Protein AF-0000000085145743 (afdb_homodimer)

InterPro domains:
  IPR005746 Thioredoxin [PIRSF000077] (5-101)
  IPR005746 Thioredoxin [TIGR01068] (7-101)
  IPR013766 Thioredoxin domain [PF00085] (6-100)
  IPR013766 Thioredoxin domain [PS51352] (1-103)
  IPR017937 Thioredoxin, conserved site [PS00194] (22-40)
  IPR036249 Thioredoxin-like superfamily [SSF52833] (2-101)

Structure (mmCIF, N/CA/C/O backbone):
data_AF-0000000085145743-model_v1
#
loop_
_entity.id
_entity.type
_entity.pdbx_description
1 polymer Thioredoxin
#
loop_
_atom_site.group_PDB
_atom_site.id
_atom_site.type_symbol
_atom_site.label_atom_id
_atom_site.label_alt_id
_atom_site.label_comp_id
_atom_site.label_asym_id
_atom_site.label_entity_id
_atom_site.label_seq_id
_atom_site.pdbx_PDB_ins_code
_atom_site.Cartn_x
_atom_site.Cartn_y
_atom_site.Cartn_z
_atom_site.occupancy
_atom_site.B_iso_or_equiv
_atom_site.auth_seq_id
_atom_site.auth_comp_id
_atom_site.auth_asym_id
_atom_site.auth_atom_id
_atom_site.pdbx_PDB_model_num
ATOM 1 N N . MET A 1 1 ? -2.809 -22.328 -4.191 1 89.06 1 MET A N 1
ATOM 2 C CA . MET A 1 1 ? -1.358 -22.5 -4.273 1 89.06 1 MET A CA 1
ATOM 3 C C . MET A 1 1 ? -0.697 -21.203 -4.762 1 89.06 1 MET A C 1
ATOM 5 O O . MET A 1 1 ? -1.263 -20.484 -5.582 1 89.06 1 MET A O 1
ATOM 9 N N . VAL A 1 2 ? 0.578 -20.938 -4.164 1 97.38 2 VAL A N 1
ATOM 10 C CA . VAL A 1 2 ? 1.324 -19.75 -4.559 1 97.38 2 VAL A CA 1
ATOM 11 C C . VAL A 1 2 ? 2.355 -20.109 -5.625 1 97.38 2 VAL A C 1
ATOM 13 O O . VAL A 1 2 ? 3.24 -20.938 -5.383 1 97.38 2 VAL A O 1
ATOM 16 N N . SER A 1 3 ? 2.266 -19.516 -6.785 1 97.56 3 SER A N 1
ATOM 17 C CA . SER A 1 3 ? 3.189 -19.844 -7.867 1 97.56 3 SER A CA 1
ATOM 18 C C . SER A 1 3 ? 4.312 -18.812 -7.965 1 97.56 3 SER A C 1
ATOM 20 O O . SER A 1 3 ? 4.109 -17.641 -7.672 1 97.56 3 SER A O 1
ATOM 22 N N . GLN A 1 4 ? 5.488 -19.297 -8.477 1 98 4 GLN A N 1
ATOM 23 C CA . GLN A 1 4 ? 6.641 -18.422 -8.594 1 98 4 GLN A CA 1
ATOM 24 C C . GLN A 1 4 ? 6.719 -17.797 -9.992 1 98 4 GLN A C 1
ATOM 26 O O . GLN A 1 4 ? 6.609 -18.516 -10.992 1 98 4 GLN A O 1
ATOM 31 N N . ILE A 1 5 ? 6.887 -16.5 -10.062 1 98.56 5 ILE A N 1
ATOM 32 C CA . ILE A 1 5 ? 7.105 -15.758 -11.297 1 98.56 5 ILE A CA 1
ATOM 33 C C . ILE A 1 5 ? 8.586 -15.805 -11.68 1 98.56 5 ILE A C 1
ATOM 35 O O . ILE A 1 5 ? 9.453 -15.57 -10.836 1 98.56 5 ILE A O 1
ATOM 39 N N . LYS A 1 6 ? 8.852 -16.062 -12.977 1 97.81 6 LYS A N 1
ATOM 40 C CA . LYS A 1 6 ? 10.242 -16.297 -13.359 1 97.81 6 LYS A CA 1
ATOM 41 C C . LYS A 1 6 ? 10.719 -15.266 -14.375 1 97.81 6 LYS A C 1
ATOM 43 O O . LYS A 1 6 ? 11.898 -15.242 -14.742 1 97.81 6 LYS A O 1
ATOM 48 N N . SER A 1 7 ? 9.797 -14.469 -14.852 1 98.31 7 SER A N 1
ATOM 49 C CA . SER A 1 7 ? 10.172 -13.453 -15.828 1 98.31 7 SER A CA 1
ATOM 50 C C . SER A 1 7 ? 9.242 -12.25 -15.758 1 98.31 7 SER A C 1
ATOM 52 O O . SER A 1 7 ? 8.148 -12.336 -15.195 1 98.31 7 SER A O 1
ATOM 54 N N . ALA A 1 8 ? 9.719 -11.188 -16.391 1 98.19 8 ALA A N 1
ATOM 55 C CA . ALA A 1 8 ? 8.898 -9.977 -16.484 1 98.19 8 ALA A CA 1
ATOM 56 C C . ALA A 1 8 ? 7.613 -10.234 -17.266 1 98.19 8 ALA A C 1
ATOM 58 O O . ALA A 1 8 ? 6.551 -9.719 -16.906 1 98.19 8 ALA A O 1
ATOM 59 N N . ASP A 1 9 ? 7.738 -11 -18.297 1 98.25 9 ASP A N 1
ATOM 60 C CA . ASP A 1 9 ? 6.566 -11.328 -19.109 1 98.25 9 ASP A CA 1
ATOM 61 C C . ASP A 1 9 ? 5.539 -12.117 -18.297 1 98.25 9 ASP A C 1
ATOM 63 O O . ASP A 1 9 ? 4.34 -11.859 -18.391 1 98.25 9 ASP A O 1
ATOM 67 N N . GLU A 1 10 ? 6.004 -13.055 -17.594 1 98.31 10 GLU A N 1
ATOM 68 C CA . GLU A 1 10 ? 5.121 -13.836 -16.734 1 98.31 10 GLU A CA 1
ATOM 69 C C . GLU A 1 10 ? 4.441 -12.953 -15.695 1 98.31 10 GLU A C 1
ATOM 71 O O . GLU A 1 10 ? 3.262 -13.141 -15.383 1 98.31 10 GLU A O 1
ATOM 76 N N . PHE A 1 11 ? 5.156 -12.023 -15.188 1 98.69 11 PHE A N 1
ATOM 77 C CA . PHE A 1 11 ? 4.617 -11.078 -14.219 1 98.69 11 PHE A CA 1
ATOM 78 C C . PHE A 1 11 ? 3.473 -10.273 -14.828 1 98.69 11 PHE A C 1
ATOM 80 O O . PHE A 1 11 ? 2.385 -10.203 -14.258 1 98.69 11 PHE A O 1
ATOM 87 N N . GLU A 1 12 ? 3.707 -9.648 -15.953 1 98.38 12 GLU A N 1
ATOM 88 C CA . GLU A 1 12 ? 2.707 -8.82 -16.625 1 98.38 12 GLU A CA 1
ATOM 89 C C . GLU A 1 12 ? 1.434 -9.617 -16.906 1 98.38 12 GLU A C 1
ATOM 91 O O . GLU A 1 12 ? 0.327 -9.117 -16.703 1 98.38 12 GLU A O 1
ATOM 96 N N . LYS A 1 13 ? 1.593 -10.828 -17.312 1 98.12 13 LYS A N 1
ATOM 97 C CA . LYS A 1 13 ? 0.441 -11.68 -17.578 1 98.12 13 LYS A CA 1
ATOM 98 C C . LYS A 1 13 ? -0.319 -12 -16.281 1 98.12 13 LYS A C 1
ATOM 100 O O . LYS A 1 13 ? -1.552 -12.008 -16.281 1 98.12 13 LYS A O 1
ATOM 105 N N . ALA A 1 14 ? 0.434 -12.195 -15.242 1 98.06 14 ALA A N 1
ATOM 106 C CA . ALA A 1 14 ? -0.161 -12.594 -13.977 1 98.06 14 ALA A CA 1
ATOM 107 C C . ALA A 1 14 ? -1.022 -11.477 -13.391 1 98.06 14 ALA A C 1
ATOM 109 O O . ALA A 1 14 ? -2.092 -11.734 -12.836 1 98.06 14 ALA A O 1
ATOM 110 N N . ILE A 1 15 ? -0.579 -10.25 -13.531 1 97.94 15 ILE A N 1
ATOM 111 C CA . ILE A 1 15 ? -1.271 -9.172 -12.828 1 97.94 15 ILE A CA 1
ATOM 112 C C . ILE A 1 15 ? -2.387 -8.617 -13.703 1 97.94 15 ILE A C 1
ATOM 114 O O . ILE A 1 15 ? -3.248 -7.867 -13.227 1 97.94 15 ILE A O 1
ATOM 118 N N . ASN A 1 16 ? -2.309 -8.922 -15.008 1 97.56 16 ASN A N 1
ATOM 119 C CA . ASN A 1 16 ? -3.299 -8.391 -15.938 1 97.56 16 ASN A CA 1
ATOM 120 C C . ASN A 1 16 ? -4.516 -9.297 -16.047 1 97.56 16 ASN A C 1
ATOM 122 O O . ASN A 1 16 ? -4.805 -9.844 -17.109 1 97.56 16 ASN A O 1
ATOM 126 N N . GLN A 1 17 ? -5.152 -9.469 -14.898 1 95.5 17 GLN A N 1
ATOM 127 C CA . GLN A 1 17 ? -6.375 -10.258 -14.789 1 95.5 17 GLN A CA 1
ATOM 128 C C . GLN A 1 17 ? -7.484 -9.461 -14.109 1 95.5 17 GLN A C 1
ATOM 130 O O . GLN A 1 17 ? -7.219 -8.445 -13.469 1 95.5 17 GLN A O 1
ATOM 135 N N . ASP A 1 18 ? -8.766 -10.023 -14.242 1 94.75 18 ASP A N 1
ATOM 136 C CA . ASP A 1 18 ? -9.922 -9.359 -13.656 1 94.75 18 ASP A CA 1
ATOM 137 C C . ASP A 1 18 ? -10.023 -9.648 -12.164 1 94.75 18 ASP A C 1
ATOM 139 O O . ASP A 1 18 ? -10.602 -8.859 -11.406 1 94.75 18 ASP A O 1
ATOM 143 N N . LYS A 1 19 ? -9.484 -10.742 -11.867 1 96 19 LYS A N 1
ATOM 144 C CA . LYS A 1 19 ? -9.539 -11.117 -10.461 1 96 19 LYS A CA 1
ATOM 145 C C . LYS A 1 19 ? -8.391 -10.492 -9.68 1 96 19 LYS A C 1
ATOM 147 O O . LYS A 1 19 ? -7.445 -9.969 -10.266 1 96 19 LYS A O 1
ATOM 152 N N . LEU A 1 20 ? -8.492 -10.531 -8.352 1 97.06 20 LEU A N 1
ATOM 153 C CA . LEU A 1 20 ? -7.43 -10.055 -7.473 1 97.06 20 LEU A CA 1
ATOM 154 C C . LEU A 1 20 ? -6.184 -10.922 -7.609 1 97.06 20 LEU A C 1
ATOM 156 O O . LEU A 1 20 ? -6.277 -12.156 -7.602 1 97.06 20 LEU A O 1
ATOM 160 N N . VAL A 1 21 ? -5.027 -10.273 -7.789 1 98.38 21 VAL A N 1
ATOM 161 C CA . VAL A 1 21 ? -3.744 -10.961 -7.785 1 98.38 21 VAL A CA 1
ATOM 162 C C . VAL A 1 21 ? -2.861 -10.406 -6.668 1 98.38 21 VAL A C 1
ATOM 164 O O . VAL A 1 21 ? -2.613 -9.203 -6.609 1 98.38 21 VAL A O 1
ATOM 167 N N . VAL A 1 22 ? -2.438 -11.281 -5.793 1 98.44 22 VAL A N 1
ATOM 168 C CA . VAL A 1 22 ? -1.542 -10.93 -4.699 1 98.44 22 VAL A CA 1
ATOM 169 C C . VAL A 1 22 ? -0.118 -11.367 -5.031 1 98.44 22 VAL A C 1
ATOM 171 O O . VAL A 1 22 ? 0.141 -12.555 -5.219 1 98.44 22 VAL A O 1
ATOM 174 N N . VAL A 1 23 ? 0.751 -10.359 -5.113 1 98.75 23 VAL A N 1
ATOM 175 C CA . VAL A 1 23 ? 2.141 -10.656 -5.445 1 98.75 23 VAL A CA 1
ATOM 176 C C . VAL A 1 23 ? 3.018 -10.477 -4.207 1 98.75 23 VAL A C 1
ATOM 178 O O . VAL A 1 23 ? 3.109 -9.375 -3.662 1 98.75 23 VAL A O 1
ATOM 181 N N . ASP A 1 24 ? 3.635 -11.562 -3.807 1 98.62 24 ASP A N 1
ATOM 182 C CA . ASP A 1 24 ? 4.574 -11.547 -2.691 1 98.62 24 ASP A CA 1
ATOM 183 C C . ASP A 1 24 ? 6 -11.289 -3.176 1 98.62 24 ASP A C 1
ATOM 185 O O . ASP A 1 24 ? 6.641 -12.172 -3.744 1 98.62 24 ASP A O 1
ATOM 189 N N . PHE A 1 25 ? 6.438 -10.07 -3.023 1 98.62 25 PHE A N 1
ATOM 190 C CA . PHE A 1 25 ? 7.84 -9.766 -3.285 1 98.62 25 PHE A CA 1
ATOM 191 C C . PHE A 1 25 ? 8.719 -10.211 -2.125 1 98.62 25 PHE A C 1
ATOM 193 O O . PHE A 1 25 ? 8.625 -9.664 -1.021 1 98.62 25 PHE A O 1
ATOM 200 N N . PHE A 1 26 ? 9.586 -11.156 -2.393 1 98 26 PHE A N 1
ATOM 201 C CA . PHE A 1 26 ? 10.398 -11.742 -1.33 1 98 26 PHE A CA 1
ATOM 202 C C . PHE A 1 26 ? 11.844 -11.906 -1.781 1 98 26 PHE A C 1
ATOM 204 O O . PHE A 1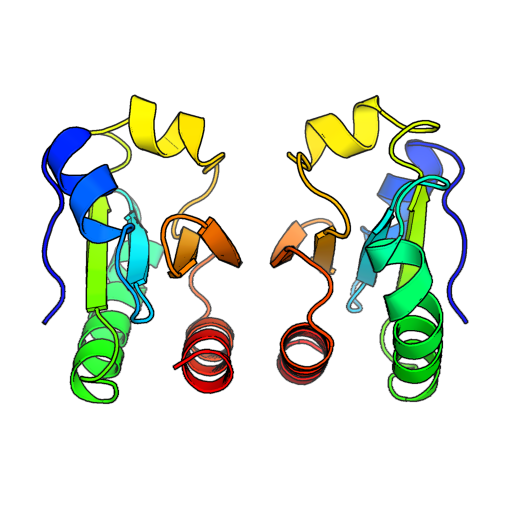 26 ? 12.18 -11.617 -2.932 1 98 26 PHE A O 1
ATOM 211 N N . ALA A 1 27 ? 12.641 -12.188 -0.806 1 97.62 27 ALA A N 1
ATOM 212 C CA . ALA A 1 27 ? 14.008 -12.656 -1.045 1 97.62 27 ALA A CA 1
ATOM 213 C C . ALA A 1 27 ? 14.273 -13.961 -0.296 1 97.62 27 ALA A C 1
ATOM 215 O O . ALA A 1 27 ? 13.711 -14.195 0.776 1 97.62 27 ALA A O 1
ATOM 216 N N . VAL A 1 28 ? 15.188 -14.766 -0.884 1 95.81 28 VAL A N 1
ATOM 217 C CA . VAL A 1 28 ? 15.508 -16.062 -0.276 1 95.81 28 VAL A CA 1
ATOM 218 C C . VAL A 1 28 ? 16.188 -15.836 1.076 1 95.81 28 VAL A C 1
ATOM 220 O O . VAL A 1 28 ? 15.992 -16.625 2.008 1 95.81 28 VAL A O 1
ATOM 223 N N . TRP A 1 29 ? 16.875 -14.773 1.255 1 96.19 29 TRP A N 1
ATOM 224 C CA . TRP A 1 29 ? 17.656 -14.469 2.449 1 96.19 29 TRP A CA 1
ATOM 225 C C . TRP A 1 29 ? 16.812 -13.688 3.461 1 96.19 29 TRP A C 1
ATOM 227 O O . TRP A 1 29 ? 17.328 -13.273 4.504 1 96.19 29 TRP A O 1
ATOM 237 N N . CYS A 1 30 ? 15.656 -13.547 3.152 1 97 30 CYS A N 1
ATOM 238 C CA . CYS A 1 30 ? 14.812 -12.719 4.008 1 97 30 CYS A CA 1
ATOM 239 C C . CYS A 1 30 ? 14.094 -13.562 5.051 1 97 30 CYS A C 1
ATOM 241 O O . CYS A 1 30 ? 13.18 -14.32 4.719 1 97 30 CYS A O 1
ATOM 243 N N . GLY A 1 31 ? 14.352 -13.398 6.355 1 96.19 31 GLY A N 1
ATOM 244 C CA . GLY A 1 31 ? 13.773 -14.156 7.449 1 96.19 31 GLY A CA 1
ATOM 245 C C . GLY A 1 31 ? 12.273 -13.961 7.582 1 96.19 31 GLY A C 1
ATOM 246 O O . GLY A 1 31 ? 11.508 -14.93 7.527 1 96.19 31 GLY A O 1
ATOM 247 N N . PRO A 1 32 ? 11.914 -12.727 7.785 1 96.56 32 PRO A N 1
ATOM 248 C CA . PRO A 1 32 ? 10.477 -12.453 7.863 1 96.56 32 PRO A CA 1
ATOM 249 C C . PRO A 1 32 ? 9.703 -13.023 6.676 1 96.56 32 PRO A C 1
ATOM 251 O O . PRO A 1 32 ? 8.57 -13.469 6.828 1 96.56 32 PRO A O 1
ATOM 254 N N . CYS A 1 33 ? 10.219 -12.945 5.453 1 97.81 33 CYS A N 1
ATOM 255 C CA . CYS A 1 33 ? 9.594 -13.539 4.277 1 97.81 33 CYS A CA 1
ATOM 256 C C . CYS A 1 33 ? 9.312 -15.016 4.5 1 97.81 33 CYS A C 1
ATOM 258 O O . CYS A 1 33 ? 8.219 -15.5 4.191 1 97.81 33 CYS A O 1
ATOM 260 N N . LYS A 1 34 ? 10.297 -15.656 4.953 1 96.56 34 LYS A N 1
ATOM 261 C CA . LYS A 1 34 ? 10.141 -17.094 5.207 1 96.56 34 LYS A CA 1
ATOM 262 C C . LYS A 1 34 ? 9.07 -17.344 6.262 1 96.56 34 LYS A C 1
ATOM 264 O O . LYS A 1 34 ? 8.328 -18.328 6.168 1 96.56 34 LYS A O 1
ATOM 269 N N . MET A 1 35 ? 9.023 -16.469 7.18 1 95.94 35 MET A N 1
ATOM 270 C CA . MET A 1 35 ? 8.094 -16.609 8.297 1 95.94 35 MET A CA 1
ATOM 271 C C . MET A 1 35 ? 6.648 -16.484 7.816 1 95.94 35 MET A C 1
ATOM 273 O O . MET A 1 35 ? 5.766 -17.188 8.312 1 95.94 35 MET A O 1
ATOM 277 N N . ILE A 1 36 ? 6.371 -15.641 6.902 1 96.5 36 ILE A N 1
ATOM 278 C CA . ILE A 1 36 ? 4.984 -15.359 6.547 1 96.5 36 ILE A CA 1
ATOM 279 C C . ILE A 1 36 ? 4.57 -16.234 5.363 1 96.5 36 ILE A C 1
ATOM 281 O O . ILE A 1 36 ? 3.385 -16.328 5.047 1 96.5 36 ILE A O 1
ATOM 285 N N . ALA A 1 37 ? 5.465 -16.891 4.727 1 97.19 37 ALA A N 1
ATOM 286 C CA . ALA A 1 37 ? 5.211 -17.672 3.516 1 97.19 37 ALA A CA 1
ATOM 287 C C . ALA A 1 37 ? 4.109 -18.703 3.75 1 97.19 37 ALA A C 1
ATOM 289 O O . ALA A 1 37 ? 3.17 -18.812 2.957 1 97.19 37 ALA A O 1
ATOM 290 N N . PRO A 1 38 ? 4.207 -19.453 4.871 1 97.31 38 PRO A N 1
ATOM 291 C CA . PRO A 1 38 ? 3.154 -20.438 5.094 1 97.31 38 PRO A CA 1
ATOM 292 C C . PRO A 1 38 ? 1.774 -19.812 5.262 1 97.31 38 PRO A C 1
ATOM 294 O O . PRO A 1 38 ? 0.769 -20.406 4.863 1 97.31 38 PRO A O 1
ATOM 297 N N . MET A 1 39 ? 1.738 -18.734 5.82 1 96.88 39 MET A N 1
ATOM 298 C CA . MET A 1 39 ? 0.467 -18.031 6.004 1 96.88 39 MET A CA 1
ATOM 299 C C . MET A 1 39 ? -0.113 -17.594 4.664 1 96.88 39 MET A C 1
ATOM 301 O O . MET A 1 39 ? -1.324 -17.672 4.453 1 96.88 39 MET A O 1
ATOM 305 N N . ILE A 1 40 ? 0.78 -17.156 3.801 1 97.75 40 ILE A N 1
ATOM 306 C CA . ILE A 1 40 ? 0.333 -16.75 2.473 1 97.75 40 ILE A CA 1
ATOM 307 C C . ILE A 1 40 ? -0.248 -17.953 1.732 1 97.75 40 ILE A C 1
ATOM 309 O O . ILE A 1 40 ? -1.261 -17.828 1.04 1 97.75 40 ILE A O 1
ATOM 313 N N . GLU A 1 41 ? 0.306 -19.078 1.953 1 98.06 41 GLU A N 1
ATOM 314 C CA . GLU A 1 41 ? -0.226 -20.312 1.377 1 98.06 41 GLU A CA 1
ATOM 315 C C . GLU A 1 41 ? -1.625 -20.609 1.907 1 98.06 41 GLU A C 1
ATOM 317 O O . GLU A 1 41 ? -2.512 -21.016 1.147 1 98.06 41 GLU A O 1
ATOM 322 N N . LYS A 1 42 ? -1.754 -20.406 3.135 1 97.69 42 LYS A N 1
ATOM 323 C CA . LYS A 1 42 ? -3.062 -20.625 3.742 1 97.69 42 LYS A CA 1
ATOM 324 C C . LYS A 1 42 ? -4.102 -19.672 3.178 1 97.69 42 LYS A C 1
ATOM 326 O O . LYS A 1 42 ? -5.242 -20.047 2.924 1 97.69 42 LYS A O 1
ATOM 331 N N . PHE A 1 43 ? -3.691 -18.422 3.02 1 97.44 43 PHE A N 1
ATOM 332 C CA . PHE A 1 43 ? -4.598 -17.438 2.438 1 97.44 43 PHE A CA 1
ATOM 333 C C . PHE A 1 43 ? -4.992 -17.844 1.022 1 97.44 43 PHE A C 1
ATOM 335 O O . PHE A 1 43 ? -6.152 -17.688 0.628 1 97.44 43 PHE A O 1
ATOM 342 N N . ALA A 1 44 ? -4.047 -18.359 0.276 1 97.44 44 ALA A N 1
ATOM 343 C CA . ALA A 1 44 ? -4.324 -18.797 -1.091 1 97.44 44 ALA A CA 1
ATOM 344 C C . ALA A 1 44 ? -5.387 -19.891 -1.112 1 97.44 44 ALA A C 1
ATOM 346 O O . ALA A 1 44 ? -6.223 -19.922 -2.018 1 97.44 44 ALA A O 1
ATOM 347 N N . GLU A 1 45 ? -5.344 -20.688 -0.146 1 97.38 45 GLU A N 1
ATOM 348 C CA . GLU A 1 45 ? -6.328 -21.75 -0.033 1 97.38 45 GLU A CA 1
ATOM 349 C C . GLU A 1 45 ? -7.691 -21.203 0.381 1 97.38 45 GLU A C 1
ATOM 351 O O . GLU A 1 45 ? -8.727 -21.672 -0.095 1 97.38 45 GLU A O 1
ATOM 356 N N . GLN A 1 46 ? -7.699 -20.281 1.157 1 96.56 46 GLN A N 1
ATOM 357 C CA . GLN A 1 46 ? -8.922 -19.719 1.729 1 96.56 46 GLN A CA 1
ATOM 358 C C . GLN A 1 46 ? -9.633 -18.812 0.727 1 96.56 46 GLN A C 1
ATOM 360 O O . GLN A 1 46 ? -10.852 -18.641 0.786 1 96.56 46 GLN A O 1
ATOM 365 N N . TYR A 1 47 ? -8.859 -18.234 -0.136 1 96.81 47 TYR A N 1
ATOM 366 C CA . TYR A 1 47 ? -9.422 -17.297 -1.103 1 96.81 47 TYR A CA 1
ATOM 367 C C . TYR A 1 47 ? -9.117 -17.734 -2.529 1 96.81 47 TYR A C 1
ATOM 369 O O . TYR A 1 47 ? -8.406 -17.047 -3.262 1 96.81 47 TYR A O 1
ATOM 377 N N . PRO A 1 48 ? -9.805 -18.766 -2.975 1 95.88 48 PRO A N 1
ATOM 378 C CA . PRO A 1 48 ? -9.516 -19.328 -4.293 1 95.88 48 PRO A CA 1
ATOM 379 C C . PRO A 1 48 ? -9.898 -18.391 -5.434 1 95.88 48 PRO A C 1
ATOM 381 O O . PRO A 1 48 ? -9.5 -18.609 -6.582 1 95.88 48 PRO A O 1
ATOM 384 N N . GLN A 1 49 ? -10.648 -17.391 -5.145 1 96.12 49 GLN A N 1
ATOM 385 C CA . GLN A 1 49 ? -11.062 -16.438 -6.176 1 96.12 49 GLN A CA 1
ATOM 386 C C . GLN A 1 49 ? -9.961 -15.438 -6.477 1 96.12 49 GLN A C 1
ATOM 388 O O . GLN A 1 49 ? -10.047 -14.68 -7.445 1 96.12 49 GLN A O 1
ATOM 393 N N . ALA A 1 50 ? -8.938 -15.438 -5.676 1 97.31 50 ALA A N 1
ATOM 394 C CA . ALA A 1 50 ? -7.754 -14.609 -5.891 1 97.31 50 ALA A CA 1
ATOM 395 C C . ALA A 1 50 ? -6.559 -15.469 -6.309 1 97.31 50 ALA A C 1
ATOM 397 O O . ALA A 1 50 ? -6.484 -16.656 -5.965 1 97.31 50 ALA A O 1
ATOM 398 N N . ASP A 1 51 ? -5.699 -14.844 -7.02 1 98 51 ASP A N 1
ATOM 399 C CA . ASP A 1 51 ? -4.457 -15.531 -7.363 1 98 51 ASP A CA 1
ATOM 400 C C . ASP A 1 51 ? -3.297 -15.023 -6.504 1 98 51 ASP A C 1
ATOM 402 O O . ASP A 1 51 ? -3.201 -13.828 -6.223 1 98 51 ASP A O 1
ATOM 406 N N . PHE A 1 52 ? -2.496 -15.984 -6.145 1 98.56 52 PHE A N 1
ATOM 407 C CA . PHE A 1 52 ? -1.319 -15.68 -5.34 1 98.56 52 PHE A CA 1
ATOM 408 C C . PHE A 1 52 ? -0.046 -16.094 -6.062 1 98.56 52 PHE A C 1
ATOM 410 O O . PHE A 1 52 ? 0.082 -17.25 -6.492 1 98.56 52 PHE A O 1
ATOM 417 N N . VAL A 1 53 ? 0.843 -15.109 -6.23 1 98.75 53 VAL A N 1
ATOM 418 C CA . VAL A 1 53 ? 2.131 -15.414 -6.844 1 98.75 53 VAL A CA 1
ATOM 419 C C . VAL A 1 53 ? 3.258 -14.805 -6.012 1 98.75 53 VAL A C 1
ATOM 421 O O . VAL A 1 53 ? 3.01 -13.992 -5.117 1 98.75 53 VAL A O 1
ATOM 424 N N . LYS A 1 54 ? 4.445 -15.258 -6.219 1 98.56 54 LYS A N 1
ATOM 425 C CA . LYS A 1 54 ? 5.605 -14.711 -5.527 1 98.56 54 LYS A CA 1
ATOM 426 C C . LYS A 1 54 ? 6.754 -14.445 -6.5 1 98.56 54 LYS A C 1
ATOM 428 O O . LYS A 1 54 ? 6.875 -15.125 -7.523 1 98.56 54 LYS A O 1
ATOM 433 N N . LEU A 1 55 ? 7.441 -13.445 -6.172 1 98.25 55 LEU A N 1
ATOM 434 C CA . LEU A 1 55 ? 8.539 -12.969 -7.012 1 98.25 55 LEU A CA 1
ATOM 435 C C . LEU A 1 55 ? 9.781 -12.688 -6.176 1 98.25 55 LEU A C 1
ATOM 437 O O . LEU A 1 55 ? 9.719 -11.938 -5.195 1 98.25 55 LEU A O 1
ATOM 441 N N . ASP A 1 56 ? 10.938 -13.406 -6.57 1 98.44 56 ASP A N 1
ATOM 442 C CA . ASP A 1 56 ? 12.219 -13.148 -5.918 1 98.44 56 ASP A CA 1
ATOM 443 C C . ASP A 1 56 ? 12.852 -11.859 -6.449 1 98.44 56 ASP A C 1
ATOM 445 O O . ASP A 1 56 ? 13.227 -11.789 -7.621 1 98.44 56 ASP A O 1
ATOM 449 N N . VAL A 1 57 ? 13.055 -10.898 -5.543 1 98 57 VAL A N 1
ATOM 450 C CA . VAL A 1 57 ? 13.469 -9.562 -5.977 1 98 57 VAL A CA 1
ATOM 451 C C . VAL A 1 57 ? 14.906 -9.609 -6.488 1 98 57 VAL A C 1
ATOM 453 O O . VAL A 1 57 ? 15.312 -8.758 -7.289 1 98 57 VAL A O 1
ATOM 456 N N . ASP A 1 58 ? 15.688 -10.602 -6.059 1 97.75 58 ASP A N 1
ATOM 457 C CA . ASP A 1 58 ? 17.062 -10.742 -6.535 1 97.75 58 ASP A CA 1
ATOM 458 C C . ASP A 1 58 ? 17.094 -11.312 -7.949 1 97.75 58 ASP A C 1
ATOM 460 O O . ASP A 1 58 ? 17.969 -10.969 -8.742 1 97.75 58 ASP A O 1
ATOM 464 N N . GLU A 1 59 ? 16.156 -12.133 -8.289 1 97.81 59 GLU A N 1
ATOM 465 C CA . GLU A 1 59 ? 16.078 -12.766 -9.602 1 97.81 59 GLU A CA 1
ATOM 466 C C . GLU A 1 59 ? 15.43 -11.844 -10.633 1 97.81 59 GLU A C 1
ATOM 468 O O . GLU A 1 59 ? 15.766 -11.883 -11.812 1 97.81 59 GLU A O 1
ATOM 473 N N . LEU A 1 60 ? 14.453 -11.062 -10.195 1 98.19 60 LEU A N 1
ATOM 474 C CA . LEU A 1 60 ? 13.719 -10.156 -11.07 1 98.19 60 LEU A CA 1
ATOM 475 C C . LEU A 1 60 ? 13.781 -8.719 -10.547 1 98.19 60 LEU A C 1
ATOM 477 O O . LEU A 1 60 ? 12.75 -8.086 -10.328 1 98.19 60 LEU A O 1
ATOM 481 N N . SER A 1 61 ? 14.977 -8.188 -10.461 1 97.56 61 SER A N 1
ATOM 482 C CA . SER A 1 61 ? 15.242 -6.887 -9.852 1 97.56 61 SER A CA 1
ATOM 483 C C . SER A 1 61 ? 14.555 -5.762 -10.617 1 97.56 61 SER A C 1
ATOM 485 O O . SER A 1 61 ? 14.094 -4.789 -10.016 1 97.56 61 SER A O 1
ATOM 487 N N . GLU A 1 62 ? 14.43 -5.887 -11.883 1 97.62 62 GLU A N 1
ATOM 488 C CA . GLU A 1 62 ? 13.797 -4.848 -12.688 1 97.62 62 GLU A CA 1
ATOM 489 C C . GLU A 1 62 ? 12.305 -4.738 -12.367 1 97.62 62 GLU A C 1
ATOM 491 O O . GLU A 1 62 ? 11.758 -3.637 -12.32 1 97.62 62 GLU A O 1
ATOM 496 N N . VAL A 1 63 ? 11.648 -5.859 -12.195 1 97.94 63 VAL A N 1
ATOM 497 C CA . VAL A 1 63 ? 10.227 -5.875 -11.867 1 97.94 63 VAL A CA 1
ATOM 498 C C . VAL A 1 63 ? 10.016 -5.258 -10.484 1 97.94 63 VAL A C 1
ATOM 500 O O . VAL A 1 63 ? 9.094 -4.461 -10.289 1 97.94 63 VAL A O 1
ATOM 503 N N . ALA A 1 64 ? 10.914 -5.578 -9.539 1 97.38 64 ALA A N 1
ATOM 504 C CA . ALA A 1 64 ? 10.836 -5.023 -8.195 1 97.38 64 ALA A CA 1
ATOM 505 C C . ALA A 1 64 ? 10.992 -3.506 -8.211 1 97.38 64 ALA A C 1
ATOM 507 O O . ALA A 1 64 ? 10.234 -2.789 -7.555 1 97.38 64 ALA A O 1
ATOM 508 N N . GLN A 1 65 ? 11.938 -3.064 -8.992 1 95.06 65 GLN A N 1
ATOM 509 C CA . GLN A 1 65 ? 12.203 -1.634 -9.102 1 95.06 65 GLN A CA 1
ATOM 510 C C . GLN A 1 65 ? 11.023 -0.901 -9.734 1 95.06 65 GLN A C 1
ATOM 512 O O . GLN A 1 65 ? 10.609 0.155 -9.258 1 95.06 65 GLN A O 1
ATOM 517 N N . LYS A 1 66 ? 10.484 -1.505 -10.75 1 95 66 LYS A N 1
ATOM 518 C CA . LYS A 1 66 ? 9.359 -0.897 -11.453 1 95 66 LYS A CA 1
ATOM 519 C C . LYS A 1 66 ? 8.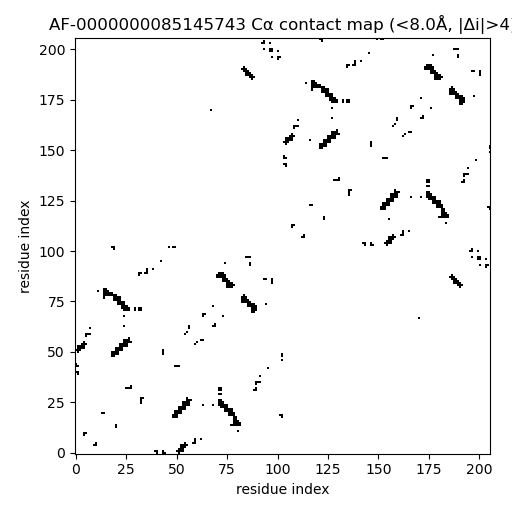141 -0.777 -10.531 1 95 66 LYS A C 1
ATOM 521 O O . LYS A 1 66 ? 7.34 0.147 -10.68 1 95 66 LYS A O 1
ATOM 526 N N . ASN A 1 67 ? 8.062 -1.688 -9.633 1 95.69 67 ASN A N 1
ATOM 527 C CA . ASN A 1 67 ? 6.938 -1.685 -8.703 1 95.69 67 ASN A CA 1
ATOM 528 C C . ASN A 1 67 ? 7.289 -0.983 -7.398 1 95.69 67 ASN A C 1
ATOM 530 O O . ASN A 1 67 ? 6.543 -1.073 -6.422 1 95.69 67 ASN A O 1
ATOM 534 N N . GLU A 1 68 ? 8.406 -0.399 -7.387 1 92.12 68 GLU A N 1
ATOM 535 C CA . GLU A 1 68 ? 8.844 0.445 -6.277 1 92.12 68 GLU A CA 1
ATOM 536 C C . GLU A 1 68 ? 8.859 -0.335 -4.965 1 92.12 68 GLU A C 1
ATOM 538 O O . GLU A 1 68 ? 8.359 0.141 -3.945 1 92.12 68 GLU A O 1
ATOM 543 N N . VAL A 1 69 ? 9.438 -1.532 -5.051 1 94.44 69 VAL A N 1
ATOM 544 C CA . VAL A 1 69 ? 9.602 -2.375 -3.871 1 94.44 69 VAL A CA 1
ATOM 545 C C . VAL A 1 69 ? 11.016 -2.201 -3.311 1 94.44 69 VAL A C 1
ATOM 547 O O . VAL A 1 69 ? 12 -2.479 -3.996 1 94.44 69 VAL A O 1
ATOM 550 N N . SER A 1 70 ? 11.031 -1.719 -2.074 1 89.81 70 SER A N 1
ATOM 551 C CA . SER A 1 70 ? 12.336 -1.443 -1.487 1 89.81 70 SER A CA 1
ATOM 552 C C . SER A 1 70 ? 12.508 -2.168 -0.157 1 89.81 70 SER A C 1
ATOM 554 O O . SER A 1 70 ? 13.586 -2.117 0.448 1 89.81 70 SER A O 1
ATOM 556 N N . SER A 1 71 ? 11.477 -2.789 0.339 1 91.75 71 SER A N 1
ATOM 557 C CA . SER A 1 71 ? 11.5 -3.557 1.578 1 91.75 71 SER A CA 1
ATOM 558 C C . SER A 1 71 ? 10.844 -4.922 1.397 1 91.75 71 SER A C 1
ATOM 560 O O . SER A 1 71 ? 9.984 -5.094 0.53 1 91.75 71 SER A O 1
ATOM 562 N N . MET A 1 72 ? 11.297 -5.871 2.223 1 93.81 72 MET A N 1
ATOM 563 C CA . MET A 1 72 ? 10.742 -7.219 2.145 1 93.81 72 MET A CA 1
ATOM 564 C C . MET A 1 72 ? 10.305 -7.707 3.521 1 93.81 72 MET A C 1
ATOM 566 O O . MET A 1 72 ? 10.93 -7.383 4.527 1 93.81 72 MET A O 1
ATOM 570 N N . PRO A 1 73 ? 9.266 -8.5 3.518 1 97.06 73 PRO A N 1
ATOM 571 C CA . PRO A 1 73 ? 8.367 -8.758 2.387 1 97.06 73 PRO A CA 1
ATOM 572 C C . PRO A 1 73 ? 7.488 -7.559 2.041 1 97.06 73 PRO A C 1
ATOM 574 O O . PRO A 1 73 ? 7.25 -6.699 2.893 1 97.06 73 PRO A O 1
ATOM 577 N N . THR A 1 74 ? 7.129 -7.316 0.811 1 97.56 74 THR A N 1
ATOM 578 C CA . THR A 1 74 ? 6.07 -6.43 0.337 1 97.56 74 THR A CA 1
ATOM 579 C C . THR A 1 74 ? 5.047 -7.207 -0.486 1 97.56 74 THR A C 1
ATOM 581 O O . THR A 1 74 ? 5.41 -7.938 -1.409 1 97.56 74 THR A O 1
ATOM 584 N N . LEU A 1 75 ? 3.83 -7.121 -0.053 1 98.38 75 LEU A N 1
ATOM 585 C CA . LEU A 1 75 ? 2.74 -7.703 -0.829 1 98.38 75 LEU A CA 1
ATOM 586 C C . LEU A 1 75 ? 1.981 -6.621 -1.593 1 98.38 75 LEU A C 1
ATOM 588 O O . LEU A 1 75 ? 1.431 -5.699 -0.988 1 98.38 75 LEU A O 1
ATOM 592 N N . VAL A 1 76 ? 2 -6.75 -2.867 1 98 76 VAL A N 1
ATOM 593 C CA . VAL A 1 76 ? 1.285 -5.797 -3.713 1 98 76 VAL A CA 1
ATOM 594 C C . VAL A 1 76 ? 0.037 -6.461 -4.293 1 98 76 VAL A C 1
ATOM 596 O O . VAL A 1 76 ? 0.088 -7.605 -4.746 1 98 76 VAL A O 1
ATOM 599 N N . PHE A 1 77 ? -1.042 -5.762 -4.23 1 97.69 77 PHE A N 1
ATOM 600 C CA . PHE A 1 77 ? -2.338 -6.246 -4.695 1 97.69 77 PHE A CA 1
ATOM 601 C C . PHE A 1 77 ? -2.738 -5.559 -5.996 1 97.69 77 PHE A C 1
ATOM 603 O O . PHE A 1 77 ? -2.791 -4.328 -6.066 1 97.69 77 PHE A O 1
ATOM 610 N N . PHE A 1 78 ? -2.98 -6.418 -6.98 1 97.62 78 PHE A N 1
ATOM 611 C CA . PHE A 1 78 ? -3.297 -5.902 -8.305 1 97.62 78 PHE A CA 1
ATOM 612 C C . PHE A 1 78 ? -4.695 -6.332 -8.734 1 97.62 78 PHE A C 1
ATOM 614 O O . PHE A 1 78 ? -5.164 -7.41 -8.359 1 97.62 78 PHE A O 1
ATOM 621 N N . LYS A 1 79 ? -5.305 -5.508 -9.531 1 95.44 79 LYS A N 1
ATOM 622 C CA . LYS A 1 79 ? -6.504 -5.809 -10.312 1 95.44 79 LYS A CA 1
ATOM 623 C C . LYS A 1 79 ? -6.453 -5.133 -11.68 1 95.44 79 LYS A C 1
ATOM 625 O O . LYS A 1 79 ? -6.172 -3.938 -11.781 1 95.44 79 LYS A O 1
ATOM 630 N N . ASN A 1 80 ? -6.594 -5.996 -12.727 1 95.88 80 ASN A N 1
ATOM 631 C CA . ASN A 1 80 ? -6.578 -5.473 -14.094 1 95.88 80 ASN A CA 1
ATOM 632 C C . ASN A 1 80 ? -5.285 -4.723 -14.391 1 95.88 80 ASN A C 1
ATOM 634 O O . ASN A 1 80 ? -5.312 -3.631 -14.961 1 95.88 80 ASN A O 1
ATOM 638 N N . GLY A 1 81 ? -4.223 -5.211 -13.836 1 95.94 81 GLY A N 1
ATOM 639 C CA . GLY A 1 81 ? -2.902 -4.68 -14.133 1 95.94 81 GLY A CA 1
ATOM 640 C C . GLY A 1 81 ? -2.547 -3.461 -13.305 1 95.94 81 GLY A C 1
ATOM 641 O O . GLY A 1 81 ? -1.447 -2.918 -13.422 1 95.94 81 GLY A O 1
ATOM 642 N N . LYS A 1 82 ? -3.443 -3.1 -12.359 1 93.88 82 LYS A N 1
ATOM 643 C CA . LYS A 1 82 ? -3.223 -1.891 -11.57 1 93.88 82 LYS A CA 1
ATOM 644 C C . LYS A 1 82 ? -3.1 -2.219 -10.086 1 93.88 82 LYS A C 1
ATOM 646 O O . LYS A 1 82 ? -3.832 -3.064 -9.57 1 93.88 82 LYS A O 1
ATOM 651 N N . GLU A 1 83 ? -2.092 -1.588 -9.477 1 95.44 83 GLU A N 1
ATOM 652 C CA . GLU A 1 83 ? -1.991 -1.721 -8.023 1 95.44 83 GLU A CA 1
ATOM 653 C C . GLU A 1 83 ? -3.164 -1.041 -7.324 1 95.44 83 GLU A C 1
ATOM 655 O O . GLU A 1 83 ? -3.51 0.099 -7.645 1 95.44 83 GLU A O 1
ATOM 660 N N . ILE A 1 84 ? -3.764 -1.76 -6.371 1 93.06 84 ILE A N 1
ATOM 661 C CA . ILE A 1 84 ? -4.863 -1.166 -5.621 1 93.06 84 ILE A CA 1
ATOM 662 C C . ILE A 1 84 ? -4.418 -0.874 -4.191 1 93.06 84 ILE A C 1
ATOM 664 O O . ILE A 1 84 ? -4.906 0.067 -3.561 1 93.06 84 ILE A O 1
ATOM 668 N N . THR A 1 85 ? -3.574 -1.733 -3.654 1 94.69 85 THR A N 1
ATOM 669 C CA . THR A 1 85 ? -3.025 -1.558 -2.314 1 94.69 85 THR A CA 1
ATOM 670 C C . THR A 1 85 ? -1.751 -2.377 -2.139 1 94.69 85 THR A C 1
ATOM 672 O O . THR A 1 85 ? -1.377 -3.15 -3.025 1 94.69 85 THR A O 1
ATOM 675 N N . ARG A 1 86 ? -1.031 -2.084 -1.098 1 95.75 86 ARG A N 1
ATOM 676 C CA . ARG A 1 86 ? 0.112 -2.92 -0.747 1 95.75 86 ARG A CA 1
ATOM 677 C C . ARG A 1 86 ? 0.316 -2.963 0.763 1 95.75 86 ARG A C 1
ATOM 679 O O . ARG A 1 86 ? -0.159 -2.082 1.484 1 95.75 86 ARG A O 1
ATOM 686 N N . VAL A 1 87 ? 0.898 -4.016 1.196 1 95.44 87 VAL A N 1
ATOM 687 C CA . VAL A 1 87 ? 1.281 -4.219 2.59 1 95.44 87 VAL A CA 1
ATOM 688 C C . VAL A 1 87 ? 2.789 -4.43 2.686 1 95.44 87 VAL A C 1
ATOM 690 O O . VAL A 1 87 ? 3.348 -5.281 1.985 1 95.44 87 VAL A O 1
ATOM 693 N N . ILE A 1 88 ? 3.379 -3.598 3.518 1 94.06 88 ILE A N 1
ATOM 694 C CA . ILE A 1 88 ? 4.824 -3.693 3.688 1 94.06 88 ILE A CA 1
ATOM 695 C C . ILE A 1 88 ? 5.145 -4.422 4.992 1 94.06 88 ILE A C 1
ATOM 697 O O . ILE A 1 88 ? 4.598 -4.09 6.047 1 94.06 88 ILE A O 1
ATOM 701 N N . GLY A 1 89 ? 5.98 -5.422 4.895 1 92.88 89 GLY A N 1
ATOM 702 C CA . GLY A 1 89 ? 6.41 -6.16 6.07 1 92.88 89 GLY A CA 1
ATOM 703 C C . GLY A 1 89 ? 5.609 -7.426 6.309 1 92.88 89 GLY A C 1
ATOM 704 O O . GLY A 1 89 ? 4.629 -7.688 5.605 1 92.88 89 GLY A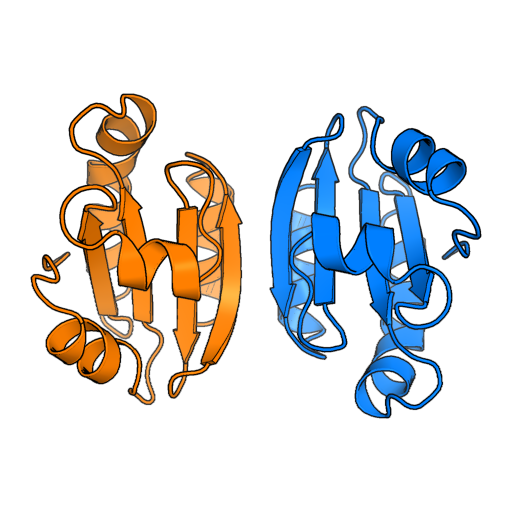 O 1
ATOM 705 N N . ALA A 1 90 ? 6.074 -8.211 7.199 1 93.44 90 ALA A N 1
ATOM 706 C CA . ALA A 1 90 ? 5.434 -9.469 7.582 1 93.44 90 ALA A CA 1
ATOM 707 C C . ALA A 1 90 ? 4.293 -9.227 8.562 1 93.44 90 ALA A C 1
ATOM 709 O O . ALA A 1 90 ? 4.449 -9.438 9.773 1 93.44 90 ALA A O 1
ATOM 710 N N . ASN A 1 91 ? 3.15 -8.789 8.016 1 91.5 91 ASN A N 1
ATOM 711 C CA . ASN A 1 91 ? 1.962 -8.469 8.797 1 91.5 91 ASN A CA 1
ATOM 712 C C . ASN A 1 91 ? 0.75 -9.266 8.328 1 91.5 91 ASN A C 1
ATOM 714 O O . ASN A 1 91 ? -0.064 -8.766 7.547 1 91.5 91 ASN A O 1
ATOM 718 N N . PRO A 1 92 ? 0.604 -10.43 8.922 1 92.75 92 PRO A N 1
ATOM 719 C CA . PRO A 1 92 ? -0.454 -11.328 8.438 1 92.75 92 PRO A CA 1
ATOM 720 C C . PRO A 1 92 ? -1.847 -10.711 8.562 1 92.75 92 PRO A C 1
ATOM 722 O O . PRO A 1 92 ? -2.693 -10.906 7.688 1 92.75 92 PRO A O 1
ATOM 725 N N . ALA A 1 93 ? -2.059 -10.008 9.602 1 89.38 93 ALA A N 1
ATOM 726 C CA . ALA A 1 93 ? -3.371 -9.406 9.82 1 89.38 93 ALA A CA 1
ATOM 727 C C . ALA A 1 93 ? -3.695 -8.391 8.727 1 89.38 93 ALA A C 1
ATOM 729 O O . ALA A 1 93 ? -4.801 -8.383 8.18 1 89.38 93 ALA A O 1
ATOM 730 N N . ALA A 1 94 ? -2.738 -7.543 8.453 1 90.62 94 ALA A N 1
ATOM 731 C CA . ALA A 1 94 ? -2.926 -6.535 7.414 1 90.62 94 ALA A CA 1
ATOM 732 C C . ALA A 1 94 ? -3.104 -7.184 6.043 1 90.62 94 ALA A C 1
ATOM 734 O O . ALA A 1 94 ? -3.924 -6.734 5.238 1 90.62 94 ALA A O 1
ATOM 735 N N . ILE A 1 95 ? -2.402 -8.234 5.812 1 94.62 95 ILE A N 1
ATOM 736 C CA . ILE A 1 95 ? -2.486 -8.953 4.547 1 94.62 95 ILE A CA 1
ATOM 737 C C . ILE A 1 95 ? -3.875 -9.57 4.398 1 94.62 95 ILE A C 1
ATOM 739 O O . ILE A 1 95 ? -4.527 -9.406 3.365 1 94.62 95 ILE A O 1
ATOM 743 N N . LYS A 1 96 ? -4.258 -10.18 5.414 1 92.44 96 LYS A N 1
ATOM 744 C CA . LYS A 1 96 ? -5.57 -10.812 5.383 1 92.44 96 LYS A CA 1
ATOM 745 C C . LYS A 1 96 ? -6.672 -9.789 5.148 1 92.44 96 LYS A C 1
ATOM 747 O O . LYS A 1 96 ? -7.602 -10.031 4.371 1 92.44 96 LYS A O 1
ATOM 752 N N . GLN A 1 97 ? -6.578 -8.75 5.777 1 90.31 97 GLN A N 1
ATOM 753 C CA . GLN A 1 97 ? -7.578 -7.699 5.629 1 90.31 97 GLN A CA 1
ATOM 754 C C . GLN A 1 97 ? -7.602 -7.156 4.203 1 90.31 97 GLN A C 1
ATOM 756 O O . GLN A 1 97 ? -8.672 -6.906 3.646 1 90.31 97 GLN A O 1
ATOM 761 N N . ALA A 1 98 ? -6.41 -6.945 3.668 1 93 98 ALA A N 1
ATOM 762 C CA . ALA A 1 98 ? -6.316 -6.457 2.293 1 93 98 ALA A CA 1
ATOM 763 C C . ALA A 1 98 ? -6.953 -7.445 1.318 1 93 98 ALA A C 1
ATOM 765 O O . ALA A 1 98 ? -7.648 -7.039 0.382 1 93 98 ALA A O 1
ATOM 766 N N . ILE A 1 99 ? -6.742 -8.688 1.564 1 94.19 99 ILE A N 1
ATOM 767 C CA . ILE A 1 99 ? -7.332 -9.719 0.718 1 94.19 99 ILE A CA 1
ATOM 768 C C . ILE A 1 99 ? -8.852 -9.672 0.843 1 94.19 99 ILE A C 1
ATOM 770 O O . ILE A 1 99 ? -9.562 -9.609 -0.164 1 94.19 99 ILE A O 1
ATOM 774 N N . ALA A 1 100 ? -9.312 -9.617 2.016 1 89.81 100 ALA A N 1
ATOM 775 C CA . ALA A 1 100 ? -10.742 -9.695 2.295 1 89.81 100 ALA A CA 1
ATOM 776 C C . ALA A 1 100 ? -11.477 -8.484 1.722 1 89.81 100 ALA A C 1
ATOM 778 O O . ALA A 1 100 ? -12.617 -8.602 1.26 1 89.81 100 ALA A O 1
ATOM 779 N N . SER A 1 101 ? -10.828 -7.371 1.7 1 87.31 101 SER A N 1
ATOM 780 C CA . SER A 1 101 ? -11.461 -6.129 1.265 1 87.31 101 SER A CA 1
ATOM 781 C C . SER A 1 101 ? -11.516 -6.043 -0.257 1 87.31 101 SER A C 1
ATOM 783 O O . SER A 1 101 ? -12.266 -5.234 -0.81 1 87.31 101 SER A O 1
ATOM 785 N N . ASN A 1 102 ? -10.719 -6.824 -0.905 1 88.12 102 ASN A N 1
ATOM 786 C CA . ASN A 1 102 ? -10.594 -6.637 -2.346 1 88.12 102 ASN A CA 1
ATOM 787 C C . ASN A 1 102 ? -10.945 -7.91 -3.109 1 88.12 102 ASN A C 1
ATOM 789 O O . ASN A 1 102 ? -11 -7.906 -4.34 1 88.12 102 ASN A O 1
ATOM 793 N N . ALA A 1 103 ? -11.016 -9.07 -2.369 1 79.94 103 ALA A N 1
ATOM 794 C CA . ALA A 1 103 ? -11.328 -10.336 -3.021 1 79.94 103 ALA A CA 1
ATOM 795 C C . ALA A 1 103 ? -12.758 -10.344 -3.549 1 79.94 103 ALA A C 1
ATOM 797 O O . ALA A 1 103 ? -13.617 -9.625 -3.041 1 79.94 103 ALA A O 1
ATOM 798 N N . MET B 1 1 ? -9.719 16.109 12.547 1 89.19 1 MET B N 1
ATOM 799 C CA . MET B 1 1 ? -9.438 17.078 11.492 1 89.19 1 MET B CA 1
ATOM 800 C C . MET B 1 1 ? -8.188 16.688 10.711 1 89.19 1 MET B C 1
ATOM 802 O O . MET B 1 1 ? -7.242 16.141 11.281 1 89.19 1 MET B O 1
ATOM 806 N N . VAL B 1 2 ? -8.242 17 9.305 1 97.44 2 VAL B N 1
ATOM 807 C CA . VAL B 1 2 ? -7.102 16.703 8.453 1 97.44 2 VAL B CA 1
ATOM 808 C C . VAL B 1 2 ? -6.246 17.953 8.273 1 97.44 2 VAL B C 1
ATOM 810 O O . VAL B 1 2 ? -6.719 18.969 7.758 1 97.44 2 VAL B O 1
ATOM 813 N N . SER B 1 3 ? -4.996 17.891 8.672 1 97.56 3 SER B N 1
ATOM 814 C CA . SER B 1 3 ? -4.129 19.062 8.578 1 97.56 3 SER B CA 1
ATOM 815 C C . SER B 1 3 ? -3.23 18.984 7.344 1 97.56 3 SER B C 1
ATOM 817 O O . SER B 1 3 ? -2.832 17.891 6.93 1 97.56 3 SER B O 1
ATOM 819 N N . GLN B 1 4 ? -2.854 20.188 6.832 1 98 4 GLN B N 1
ATOM 820 C CA . GLN B 1 4 ? -2.012 20.25 5.641 1 98 4 GLN B CA 1
ATOM 821 C C . GLN B 1 4 ? -0.536 20.344 6.016 1 98 4 GLN B C 1
ATOM 823 O O . GLN B 1 4 ? -0.158 21.172 6.852 1 98 4 GLN B O 1
ATOM 828 N N . ILE B 1 5 ? 0.269 19.516 5.422 1 98.56 5 ILE B N 1
ATOM 829 C CA . ILE B 1 5 ? 1.722 19.547 5.555 1 98.56 5 ILE B CA 1
ATOM 830 C C . ILE B 1 5 ? 2.309 20.562 4.578 1 98.56 5 ILE B C 1
ATOM 832 O O . ILE B 1 5 ? 1.957 20.562 3.395 1 98.56 5 ILE B O 1
ATOM 836 N N . LYS B 1 6 ? 3.271 21.375 5.078 1 97.81 6 LYS B N 1
ATOM 837 C CA . LYS B 1 6 ? 3.734 22.484 4.242 1 97.81 6 LYS B CA 1
ATOM 838 C C . LYS B 1 6 ? 5.23 22.375 3.963 1 97.81 6 LYS B C 1
ATOM 840 O O . LYS B 1 6 ? 5.785 23.156 3.193 1 97.81 6 LYS B O 1
ATOM 845 N N . SER B 1 7 ? 5.852 21.438 4.613 1 98.25 7 SER B N 1
ATOM 846 C CA . SER B 1 7 ? 7.285 21.266 4.398 1 98.25 7 SER B CA 1
ATOM 847 C C . SER B 1 7 ? 7.715 19.828 4.66 1 98.25 7 SER B C 1
ATOM 849 O O . SER B 1 7 ? 6.988 19.062 5.297 1 98.25 7 SER B O 1
ATOM 851 N N . ALA B 1 8 ? 8.93 19.547 4.191 1 98.19 8 ALA B N 1
ATOM 852 C CA . ALA B 1 8 ? 9.508 18.234 4.426 1 98.19 8 ALA B CA 1
ATOM 853 C C . ALA B 1 8 ? 9.711 17.984 5.914 1 98.19 8 ALA B C 1
ATOM 855 O O . ALA B 1 8 ? 9.492 16.859 6.398 1 98.19 8 ALA B O 1
ATOM 856 N N . ASP B 1 9 ? 10.133 19.016 6.598 1 98.25 9 ASP B N 1
ATOM 857 C CA . ASP B 1 9 ? 10.344 18.891 8.031 1 98.25 9 ASP B CA 1
ATOM 858 C C . ASP B 1 9 ? 9.039 18.578 8.758 1 98.25 9 ASP B C 1
ATOM 860 O O . ASP B 1 9 ? 9 17.75 9.656 1 98.25 9 ASP B O 1
ATOM 864 N N . GLU B 1 10 ? 8.039 19.266 8.406 1 98.31 10 GLU B N 1
ATOM 865 C CA . GLU B 1 10 ? 6.727 19.031 8.992 1 98.31 10 GLU B CA 1
ATOM 866 C C . GLU B 1 10 ? 6.254 17.609 8.711 1 98.31 10 GLU B C 1
ATOM 868 O O . GLU B 1 10 ? 5.66 16.953 9.578 1 98.31 10 GLU B O 1
ATOM 873 N N . PHE B 1 11 ? 6.512 17.141 7.551 1 98.69 11 PHE B N 1
ATOM 874 C CA . PHE B 1 11 ? 6.16 15.773 7.168 1 98.69 11 PHE B CA 1
ATOM 875 C C . PHE B 1 11 ? 6.859 14.766 8.07 1 98.69 11 PHE B C 1
ATOM 877 O O . PHE B 1 11 ? 6.211 13.875 8.641 1 98.69 11 PHE B O 1
ATOM 884 N N . GLU B 1 12 ? 8.172 14.867 8.195 1 98.38 12 GLU B N 1
ATOM 885 C CA . GLU B 1 12 ? 8.961 13.945 9 1 98.38 12 GLU B CA 1
ATOM 886 C C . GLU B 1 12 ? 8.469 13.906 10.445 1 98.38 12 GLU B C 1
ATOM 888 O O . GLU B 1 12 ? 8.359 12.836 11.039 1 98.38 12 GLU B O 1
ATOM 893 N N . LYS B 1 13 ? 8.141 15.031 10.953 1 98.12 13 LYS B N 1
ATOM 894 C CA . LYS B 1 13 ? 7.621 15.109 12.32 1 98.12 13 LYS B CA 1
ATOM 895 C C . LYS B 1 13 ? 6.258 14.43 12.43 1 98.12 13 LYS B C 1
ATOM 897 O O . LYS B 1 13 ? 5.984 13.734 13.406 1 98.12 13 LYS B O 1
ATOM 902 N N . ALA B 1 14 ? 5.48 14.609 11.398 1 98.06 14 ALA B N 1
ATOM 903 C CA . ALA B 1 14 ? 4.113 14.102 11.422 1 98.06 14 ALA B CA 1
ATOM 904 C C . ALA B 1 14 ? 4.098 12.57 11.414 1 98.06 14 ALA B C 1
ATOM 906 O O . ALA B 1 14 ? 3.281 11.953 12.094 1 98.06 14 ALA B O 1
ATOM 907 N N . ILE B 1 15 ? 4.992 11.977 10.664 1 97.94 15 ILE B N 1
ATOM 908 C CA . ILE B 1 15 ? 4.891 10.531 10.477 1 97.94 15 ILE B CA 1
ATOM 909 C C . ILE B 1 15 ? 5.668 9.812 11.578 1 97.94 15 ILE B C 1
ATOM 911 O O . ILE B 1 15 ? 5.527 8.602 11.758 1 97.94 15 ILE B O 1
ATOM 915 N N . ASN B 1 16 ? 6.551 10.562 12.266 1 97.56 16 ASN B N 1
ATOM 916 C CA . ASN B 1 16 ? 7.383 9.953 13.297 1 97.56 16 ASN B CA 1
ATOM 917 C C . ASN B 1 16 ? 6.691 9.977 14.656 1 97.56 16 ASN B C 1
ATOM 919 O O . ASN B 1 16 ? 7.18 10.594 15.602 1 97.56 16 ASN B O 1
ATOM 923 N N . GLN B 1 17 ? 5.555 9.312 14.68 1 95.44 17 GLN B N 1
ATOM 924 C CA . GLN B 1 17 ? 4.762 9.164 15.891 1 95.44 17 GLN B CA 1
ATOM 925 C C . GLN B 1 17 ? 4.441 7.695 16.172 1 95.44 17 GLN B C 1
ATOM 927 O O . GLN B 1 17 ? 4.566 6.855 15.273 1 95.44 17 GLN B O 1
ATOM 932 N N . ASP B 1 18 ? 3.957 7.438 17.469 1 94.81 18 ASP B N 1
ATOM 933 C CA . ASP B 1 18 ? 3.623 6.074 17.859 1 94.81 18 ASP B CA 1
ATOM 934 C C . ASP B 1 18 ? 2.244 5.672 17.359 1 94.81 18 ASP B C 1
ATOM 936 O O . ASP B 1 18 ? 1.966 4.484 17.172 1 94.81 18 ASP B O 1
ATOM 940 N N . LYS B 1 19 ? 1.505 6.676 17.188 1 96.06 19 LYS B N 1
ATOM 941 C CA . LYS B 1 19 ? 0.158 6.391 16.703 1 96.06 19 LYS B CA 1
ATOM 942 C C . LYS B 1 19 ? 0.131 6.297 15.172 1 96.06 19 LYS B C 1
ATOM 944 O O . LYS B 1 19 ? 1.097 6.668 14.508 1 96.06 19 LYS B O 1
ATOM 949 N N . LEU B 1 20 ? -0.966 5.777 14.641 1 97.06 20 LEU B N 1
ATOM 950 C CA . LEU B 1 20 ? -1.173 5.707 13.195 1 97.06 20 LEU B CA 1
ATOM 951 C C . LEU B 1 20 ? -1.291 7.102 12.594 1 97.06 20 LEU B C 1
ATOM 953 O O . LEU B 1 20 ? -2.008 7.953 13.125 1 97.06 20 LEU B O 1
ATOM 957 N N . VAL B 1 21 ? -0.534 7.34 11.516 1 98.44 21 VAL B N 1
ATOM 958 C CA . VAL B 1 21 ? -0.655 8.578 10.75 1 98.44 21 VAL B CA 1
ATOM 959 C C . VAL B 1 21 ? -1.045 8.25 9.312 1 98.44 21 VAL B C 1
ATOM 961 O O . VAL B 1 21 ? -0.361 7.48 8.633 1 98.44 21 VAL B O 1
ATOM 964 N N . VAL B 1 22 ? -2.148 8.812 8.875 1 98.44 22 VAL B N 1
ATOM 965 C CA . VAL B 1 22 ? -2.633 8.648 7.508 1 98.44 22 VAL B CA 1
ATOM 966 C C . VAL B 1 22 ? -2.314 9.906 6.695 1 98.44 22 VAL B C 1
ATOM 968 O O . VAL B 1 22 ? -2.775 11 7.027 1 98.44 22 VAL B O 1
ATOM 971 N N . VAL B 1 23 ? -1.502 9.688 5.668 1 98.75 23 VAL B N 1
ATOM 972 C CA . VAL B 1 23 ? -1.113 10.812 4.828 1 98.75 23 VAL B CA 1
ATOM 973 C C . VAL B 1 23 ? -1.813 10.719 3.475 1 98.75 23 VAL B C 1
ATOM 975 O O . VAL B 1 23 ? -1.609 9.758 2.73 1 98.75 23 VAL B O 1
ATOM 978 N N . ASP B 1 24 ? -2.605 11.719 3.197 1 98.62 24 ASP B N 1
ATOM 979 C CA . ASP B 1 24 ? -3.287 11.828 1.911 1 98.62 24 ASP B CA 1
ATOM 980 C C . ASP B 1 24 ? -2.447 12.617 0.911 1 98.62 24 ASP B C 1
ATOM 982 O O . ASP B 1 24 ? -2.35 13.844 1.005 1 98.62 24 ASP B O 1
ATOM 986 N N . PHE B 1 25 ? -1.805 11.922 0.02 1 98.62 25 PHE B N 1
ATOM 987 C CA . PHE B 1 25 ? -1.123 12.586 -1.088 1 98.62 25 PHE B CA 1
ATOM 988 C C . PHE B 1 25 ? -2.115 12.977 -2.176 1 98.62 25 PHE B C 1
ATOM 990 O O . PHE B 1 25 ? -2.701 12.117 -2.832 1 98.62 25 PHE B O 1
ATOM 997 N N . PHE B 1 26 ? -2.246 14.273 -2.395 1 98.06 26 PHE B N 1
ATOM 998 C CA . PHE B 1 26 ? -3.254 14.766 -3.324 1 98.06 26 PHE B CA 1
ATOM 999 C C . PHE B 1 26 ? -2.68 15.875 -4.207 1 98.06 26 PHE B C 1
ATOM 1001 O O . PHE B 1 26 ? -1.526 16.266 -4.035 1 98.06 26 PHE B O 1
ATOM 1008 N N . ALA B 1 27 ? -3.449 16.172 -5.184 1 97.62 27 ALA B N 1
ATOM 1009 C CA . ALA B 1 27 ? -3.232 17.375 -5.98 1 97.62 27 ALA B CA 1
ATOM 1010 C C . ALA B 1 27 ? -4.504 18.203 -6.07 1 97.62 27 ALA B C 1
ATOM 1012 O O . ALA B 1 27 ? -5.613 17.672 -6.039 1 97.62 27 ALA B O 1
ATOM 1013 N N . VAL B 1 28 ? -4.297 19.531 -6.223 1 95.81 28 VAL B N 1
ATOM 1014 C CA . VAL B 1 28 ? -5.438 20.438 -6.289 1 95.81 28 VAL B CA 1
ATOM 1015 C C . VAL B 1 28 ? -6.25 20.156 -7.551 1 95.81 28 VAL B C 1
ATOM 1017 O O . VAL B 1 28 ? -7.477 20.281 -7.547 1 95.81 28 VAL B O 1
ATOM 1020 N N . TRP B 1 29 ? -5.656 19.688 -8.578 1 96.19 29 TRP B N 1
ATOM 1021 C CA . TRP B 1 29 ? -6.273 19.469 -9.883 1 96.19 29 TRP B CA 1
ATOM 1022 C C . TRP B 1 29 ? -6.812 18.031 -9.984 1 96.19 29 TRP B C 1
ATOM 1024 O O . TRP B 1 29 ? -7.293 17.625 -11.047 1 96.19 29 TRP B O 1
ATOM 1034 N N . CYS B 1 30 ? -6.75 17.391 -8.977 1 97.06 30 CYS B N 1
ATOM 1035 C CA . CYS B 1 30 ? -7.141 15.984 -9.008 1 97.06 30 CYS B CA 1
ATOM 1036 C C . CYS B 1 30 ? -8.602 15.82 -8.609 1 97.06 30 CYS B C 1
ATOM 1038 O O . CYS B 1 30 ? -8.953 15.969 -7.441 1 97.06 30 CYS B O 1
ATOM 1040 N N . GLY B 1 31 ? -9.5 15.383 -9.492 1 96.31 31 GLY B N 1
ATOM 1041 C CA . GLY B 1 31 ? -10.922 15.203 -9.258 1 96.31 31 GLY B CA 1
ATOM 1042 C C . GLY B 1 31 ? -11.234 14.164 -8.203 1 96.31 31 GLY B C 1
ATOM 1043 O O . GLY B 1 31 ? -11.891 14.461 -7.203 1 96.31 31 GLY B O 1
ATOM 1044 N N . PRO B 1 32 ? -10.773 12.969 -8.477 1 96.56 32 PRO B N 1
ATOM 1045 C CA . PRO B 1 32 ? -10.992 11.93 -7.465 1 96.56 32 PRO B CA 1
ATOM 1046 C C . PRO B 1 32 ? -10.516 12.352 -6.074 1 96.56 32 PRO B C 1
ATOM 1048 O O . PRO B 1 32 ? -11.125 11.977 -5.07 1 96.56 32 PRO B O 1
ATOM 1051 N N . CYS B 1 33 ? -9.383 13.047 -5.938 1 97.88 33 CYS B N 1
ATOM 1052 C CA . CYS B 1 33 ? -8.906 13.562 -4.66 1 97.88 33 CYS B CA 1
ATOM 1053 C C . CYS B 1 33 ? -9.977 14.414 -3.984 1 97.88 33 CYS B C 1
ATOM 1055 O O . CYS B 1 33 ? -10.234 14.266 -2.787 1 97.88 33 CYS B O 1
ATOM 1057 N N . LYS B 1 34 ? -10.492 15.266 -4.754 1 96.69 34 LYS B N 1
ATOM 1058 C CA . LYS B 1 34 ? -11.531 16.141 -4.219 1 96.69 34 LYS B CA 1
ATOM 1059 C C . LYS B 1 34 ? -12.742 15.328 -3.762 1 96.69 34 LYS B C 1
ATOM 1061 O O . LYS B 1 34 ? -13.375 15.664 -2.756 1 96.69 34 LYS B O 1
ATOM 1066 N N . MET B 1 35 ? -13.008 14.305 -4.477 1 96 35 MET B N 1
ATOM 1067 C CA . MET B 1 35 ? -14.172 13.461 -4.211 1 96 35 MET B CA 1
ATOM 1068 C C . MET B 1 35 ? -14.023 12.734 -2.877 1 96 35 MET B C 1
ATOM 1070 O O . MET B 1 35 ? -14.992 12.57 -2.141 1 96 35 MET B O 1
ATOM 1074 N N . ILE B 1 36 ? -12.859 12.305 -2.537 1 96.62 36 ILE B N 1
ATOM 1075 C CA . ILE B 1 36 ? -12.703 11.453 -1.367 1 96.62 36 ILE B CA 1
ATOM 1076 C C . ILE B 1 36 ? -12.344 12.297 -0.149 1 96.62 36 ILE B C 1
ATOM 1078 O O . ILE B 1 36 ? -12.398 11.82 0.986 1 96.62 36 ILE B O 1
ATOM 1082 N N . ALA B 1 37 ? -12.031 13.539 -0.309 1 97.25 37 ALA B N 1
ATOM 1083 C CA . ALA B 1 37 ? -11.555 14.414 0.758 1 97.25 37 ALA B CA 1
ATOM 1084 C C . ALA B 1 37 ? -12.555 14.469 1.909 1 97.25 37 ALA B C 1
ATOM 1086 O O . ALA B 1 37 ? -12.18 14.305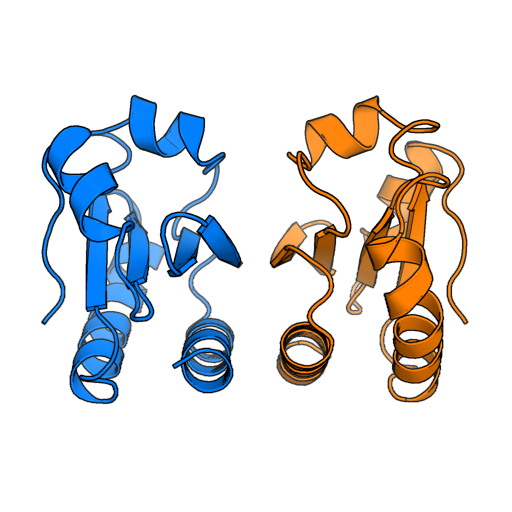 3.072 1 97.25 37 ALA B O 1
ATOM 1087 N N . PRO B 1 38 ? -13.844 14.648 1.572 1 97.31 38 PRO B N 1
ATOM 1088 C CA . PRO B 1 38 ? -14.805 14.703 2.678 1 97.31 38 PRO B CA 1
ATOM 1089 C C . PRO B 1 38 ? -14.875 13.398 3.461 1 97.31 38 PRO B C 1
ATOM 1091 O O . PRO B 1 38 ? -15.102 13.414 4.676 1 97.31 38 PRO B O 1
ATOM 1094 N N . MET B 1 39 ? -14.727 12.359 2.82 1 96.94 39 MET B N 1
ATOM 1095 C CA . MET B 1 39 ? -14.75 11.062 3.488 1 96.94 39 MET B CA 1
ATOM 1096 C C . MET B 1 39 ? -13.555 10.906 4.422 1 96.94 39 MET B C 1
ATOM 1098 O O . MET B 1 39 ? -13.688 10.352 5.516 1 96.94 39 MET B O 1
ATOM 1102 N N . ILE B 1 40 ? -12.43 11.406 3.961 1 97.81 40 ILE B N 1
ATOM 1103 C CA . ILE B 1 40 ? -11.234 11.344 4.797 1 97.81 40 ILE B CA 1
ATOM 1104 C C . ILE B 1 40 ? -11.445 12.18 6.059 1 97.81 40 ILE B C 1
ATOM 1106 O O . ILE B 1 40 ? -11.039 11.773 7.152 1 97.81 40 ILE B O 1
ATOM 1110 N N . GLU B 1 41 ? -12.141 13.242 5.938 1 98.06 41 GLU B N 1
ATOM 1111 C CA . GLU B 1 41 ? -12.484 14.062 7.098 1 98.06 41 GLU B CA 1
ATOM 1112 C C . GLU B 1 41 ? -13.375 13.289 8.07 1 98.06 41 GLU B C 1
ATOM 1114 O O . GLU B 1 41 ? -13.18 13.359 9.289 1 98.06 41 GLU B O 1
ATOM 1119 N N . LYS B 1 42 ? -14.266 12.609 7.516 1 97.75 42 LYS B N 1
ATOM 1120 C CA . LYS B 1 42 ? -15.148 11.805 8.352 1 97.75 42 LYS B CA 1
ATOM 1121 C C . LYS B 1 42 ? -14.375 10.719 9.086 1 97.75 42 LYS B C 1
ATOM 1123 O O . LYS B 1 42 ? -14.633 10.445 10.258 1 97.75 42 LYS B O 1
ATOM 1128 N N . PHE B 1 43 ? -13.461 10.094 8.359 1 97.5 43 PHE B N 1
ATOM 1129 C CA . PHE B 1 43 ? -12.633 9.07 8.992 1 97.5 43 PHE B CA 1
ATOM 1130 C C . PHE B 1 43 ? -11.82 9.672 10.133 1 97.5 43 PHE B C 1
ATOM 1132 O O . PHE B 1 43 ? -11.664 9.047 11.188 1 97.5 43 PHE B O 1
ATOM 1139 N N . ALA B 1 44 ? -11.32 10.859 9.922 1 97.5 44 ALA B N 1
ATOM 1140 C CA . ALA B 1 44 ? -10.531 11.531 10.953 1 97.5 44 ALA B CA 1
ATOM 1141 C C . ALA B 1 44 ? -11.359 11.742 12.219 1 97.5 44 ALA B C 1
ATOM 1143 O O . ALA B 1 44 ? -10.836 11.633 13.336 1 97.5 44 ALA B O 1
ATOM 1144 N N . GLU B 1 45 ? -12.562 12 12.031 1 97.44 45 GLU B N 1
ATOM 1145 C CA . GLU B 1 45 ? -13.461 12.188 13.156 1 97.44 45 GLU B CA 1
ATOM 1146 C C . GLU B 1 45 ? -13.773 10.859 13.844 1 97.44 45 GLU B C 1
ATOM 1148 O O . GLU B 1 45 ? -13.875 10.805 15.078 1 97.44 45 GLU B O 1
ATOM 1153 N N . GLN B 1 46 ? -13.875 9.867 13.141 1 96.62 46 GLN B N 1
ATOM 1154 C CA . GLN B 1 46 ? -14.273 8.555 13.633 1 96.62 46 GLN B CA 1
ATOM 1155 C C . GLN B 1 46 ? -13.109 7.855 14.336 1 96.62 46 GLN B C 1
ATOM 1157 O O . GLN B 1 46 ? -13.32 7.023 15.219 1 96.62 46 GLN B O 1
ATOM 1162 N N . TYR B 1 47 ? -11.93 8.203 13.906 1 96.88 47 TYR B N 1
ATOM 1163 C CA . TYR B 1 47 ? -10.75 7.551 14.461 1 96.88 47 TYR B CA 1
ATOM 1164 C C . TYR B 1 47 ? -9.797 8.578 15.062 1 96.88 47 TYR B C 1
ATOM 1166 O O . TYR B 1 47 ? -8.672 8.75 14.586 1 96.88 47 TYR B O 1
ATOM 1174 N N . PRO B 1 48 ? -10.18 9.117 16.203 1 95.94 48 PRO B N 1
ATOM 1175 C CA . PRO B 1 48 ? -9.383 10.188 16.812 1 95.94 48 PRO B CA 1
ATOM 1176 C C . PRO B 1 48 ? -8.023 9.695 17.312 1 95.94 48 PRO B C 1
ATOM 1178 O O . PRO B 1 48 ? -7.148 10.508 17.609 1 95.94 48 PRO B O 1
ATOM 1181 N N . GLN B 1 49 ? -7.84 8.414 17.391 1 96.19 49 GLN B N 1
ATOM 1182 C CA . GLN B 1 49 ? -6.574 7.863 17.859 1 96.19 49 GLN B CA 1
ATOM 1183 C C . GLN B 1 49 ? -5.531 7.859 16.75 1 96.19 49 GLN B C 1
ATOM 1185 O O . GLN B 1 49 ? -4.348 7.613 17 1 96.19 49 GLN B O 1
ATOM 1190 N N . ALA B 1 50 ? -5.953 8.148 15.555 1 97.31 50 ALA B N 1
ATOM 1191 C CA . ALA B 1 50 ? -5.062 8.289 14.406 1 97.31 50 ALA B CA 1
ATOM 1192 C C . ALA B 1 50 ? -4.957 9.75 13.969 1 97.31 50 ALA B C 1
ATOM 1194 O O . ALA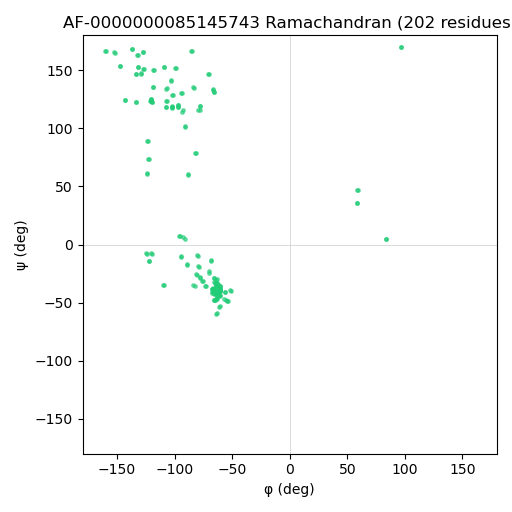 B 1 50 ? -5.883 10.539 14.18 1 97.31 50 ALA B O 1
ATOM 1195 N N . ASP B 1 51 ? -3.859 10.039 13.391 1 98.06 51 ASP B N 1
ATOM 1196 C CA . ASP B 1 51 ? -3.711 11.367 12.82 1 98.06 51 ASP B CA 1
ATOM 1197 C C . ASP B 1 51 ? -3.867 11.336 11.297 1 98.06 51 ASP B C 1
ATOM 1199 O O . ASP B 1 51 ? -3.398 10.406 10.641 1 98.06 51 ASP B O 1
ATOM 1203 N N . PHE B 1 52 ? -4.523 12.375 10.852 1 98.56 52 PHE B N 1
ATOM 1204 C CA . PHE B 1 52 ? -4.746 12.523 9.414 1 98.56 52 PHE B CA 1
ATOM 1205 C C . PHE B 1 52 ? -4.133 13.82 8.898 1 98.56 52 PHE B C 1
ATOM 1207 O O . PHE B 1 52 ? -4.402 14.891 9.43 1 98.56 52 PHE B O 1
ATOM 1214 N N . VAL B 1 53 ? -3.264 13.648 7.887 1 98.75 53 VAL B N 1
ATOM 1215 C CA . VAL B 1 53 ? -2.672 14.828 7.27 1 98.75 53 VAL B CA 1
ATOM 1216 C C . VAL B 1 53 ? -2.754 14.711 5.75 1 98.75 53 VAL B C 1
ATOM 1218 O O . VAL B 1 53 ? -3.059 13.641 5.219 1 98.75 53 VAL B O 1
ATOM 1221 N N . LYS B 1 54 ? -2.594 15.797 5.066 1 98.56 54 LYS B N 1
ATOM 1222 C CA . LYS B 1 54 ? -2.594 15.797 3.605 1 98.56 54 LYS B CA 1
ATOM 1223 C C . LYS B 1 54 ? -1.43 16.609 3.055 1 98.56 54 LYS B C 1
ATOM 1225 O O . LYS B 1 54 ? -0.975 17.562 3.695 1 98.56 54 LYS B O 1
ATOM 1230 N N . LEU B 1 55 ? -0.983 16.141 1.982 1 98.31 55 LEU B N 1
ATOM 1231 C CA . LEU B 1 55 ? 0.184 16.719 1.331 1 98.31 55 LEU B CA 1
ATOM 1232 C C . LEU B 1 55 ? -0.06 16.906 -0.163 1 98.31 55 LEU B C 1
ATOM 1234 O O . LEU B 1 55 ? -0.438 15.961 -0.854 1 98.31 55 LEU B O 1
ATOM 1238 N N . ASP B 1 56 ? 0.102 18.25 -0.628 1 98.44 56 ASP B N 1
ATOM 1239 C CA . ASP B 1 56 ? 0 18.531 -2.055 1 98.44 56 ASP B CA 1
ATOM 1240 C C . ASP B 1 56 ? 1.281 18.141 -2.787 1 98.44 56 ASP B C 1
ATOM 1242 O O . ASP B 1 56 ? 2.338 18.734 -2.564 1 98.44 56 ASP B O 1
ATOM 1246 N N . VAL B 1 57 ? 1.132 17.203 -3.742 1 98 57 VAL B N 1
ATOM 1247 C CA . VAL B 1 57 ? 2.311 16.609 -4.367 1 98 57 VAL B CA 1
ATOM 1248 C C . VAL B 1 57 ? 3.002 17.656 -5.25 1 98 57 VAL B C 1
ATOM 1250 O O . VAL B 1 57 ? 4.203 17.547 -5.516 1 98 57 VAL B O 1
ATOM 1253 N N . ASP B 1 58 ? 2.262 18.656 -5.707 1 97.75 58 ASP B N 1
ATOM 1254 C CA . ASP B 1 58 ? 2.852 19.719 -6.52 1 97.75 58 ASP B CA 1
ATOM 1255 C C . ASP B 1 58 ? 3.67 20.688 -5.66 1 97.75 58 ASP B C 1
ATOM 1257 O O . ASP B 1 58 ? 4.68 21.219 -6.117 1 97.75 58 ASP B O 1
ATOM 1261 N N . GLU B 1 59 ? 3.289 20.875 -4.449 1 97.81 59 GLU B N 1
ATOM 1262 C CA . GLU B 1 59 ? 3.967 21.797 -3.539 1 97.81 59 GLU B CA 1
ATOM 1263 C C . GLU B 1 59 ? 5.164 21.125 -2.869 1 97.81 59 GLU B C 1
ATOM 1265 O O . GLU B 1 59 ? 6.16 21.781 -2.562 1 97.81 59 GLU B O 1
ATOM 1270 N N . LEU B 1 60 ? 5.055 19.844 -2.59 1 98.12 60 LEU B N 1
ATOM 1271 C CA . LEU B 1 60 ? 6.105 19.078 -1.921 1 98.12 60 LEU B CA 1
ATOM 1272 C C . LEU B 1 60 ? 6.512 17.875 -2.752 1 98.12 60 LEU B C 1
ATOM 1274 O O . LEU B 1 60 ? 6.48 16.734 -2.264 1 98.12 60 LEU B O 1
ATOM 1278 N N . SER B 1 61 ? 7.004 18.125 -3.945 1 97.56 61 SER B N 1
ATOM 1279 C CA . SER B 1 61 ? 7.305 17.094 -4.934 1 97.56 61 SER B CA 1
ATOM 1280 C C . SER B 1 61 ? 8.406 16.156 -4.441 1 97.56 61 SER B C 1
ATOM 1282 O O . SER B 1 61 ? 8.367 14.953 -4.715 1 97.56 61 SER B O 1
ATOM 1284 N N . GLU B 1 62 ? 9.305 16.641 -3.703 1 97.62 62 GLU B N 1
ATOM 1285 C CA . GLU B 1 62 ? 10.398 15.82 -3.197 1 97.62 62 GLU B CA 1
ATOM 1286 C C . GLU B 1 62 ? 9.891 14.781 -2.203 1 97.62 62 GLU B C 1
ATOM 1288 O O . GLU B 1 62 ? 10.359 13.641 -2.197 1 97.62 62 GLU B O 1
ATOM 1293 N N . VAL B 1 63 ? 8.992 15.164 -1.339 1 97.88 63 VAL B N 1
ATOM 1294 C CA . VAL B 1 63 ? 8.414 14.25 -0.36 1 97.88 63 VAL B CA 1
ATOM 1295 C C . VAL B 1 63 ? 7.617 13.164 -1.075 1 97.88 63 VAL B C 1
ATOM 1297 O O . VAL B 1 63 ? 7.719 11.984 -0.732 1 97.88 63 VAL B O 1
ATOM 1300 N N . ALA B 1 64 ? 6.859 13.562 -2.115 1 97.31 64 ALA B N 1
ATOM 1301 C CA . ALA B 1 64 ? 6.082 12.609 -2.898 1 97.31 64 ALA B CA 1
ATOM 1302 C C . ALA B 1 64 ? 6.988 11.586 -3.58 1 97.31 64 ALA B C 1
ATOM 1304 O O . ALA B 1 64 ? 6.707 10.391 -3.561 1 97.31 64 ALA B O 1
ATOM 1305 N N . GLN B 1 65 ? 8.062 12.094 -4.129 1 95.06 65 GLN B N 1
ATOM 1306 C CA . GLN B 1 65 ? 9.008 11.227 -4.824 1 95.06 65 GLN B CA 1
ATOM 1307 C C . GLN B 1 65 ? 9.68 1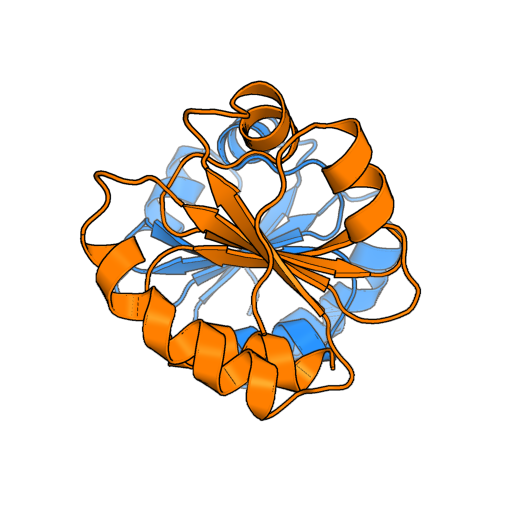0.258 -3.857 1 95.06 65 GLN B C 1
ATOM 1309 O O . GLN B 1 65 ? 9.805 9.07 -4.152 1 95.06 65 GLN B O 1
ATOM 1314 N N . LYS B 1 66 ? 10.039 10.766 -2.725 1 95.06 66 LYS B N 1
ATOM 1315 C CA . LYS B 1 66 ? 10.695 9.938 -1.72 1 95.06 66 LYS B CA 1
ATOM 1316 C C . LYS B 1 66 ? 9.781 8.828 -1.231 1 95.06 66 LYS B C 1
ATOM 1318 O O . LYS B 1 66 ? 10.242 7.742 -0.872 1 95.06 66 LYS B O 1
ATOM 1323 N N . ASN B 1 67 ? 8.539 9.109 -1.264 1 95.69 67 ASN B N 1
ATOM 1324 C CA . ASN B 1 67 ? 7.562 8.125 -0.807 1 95.69 67 ASN B CA 1
ATOM 1325 C C . ASN B 1 67 ? 6.988 7.324 -1.971 1 95.69 67 ASN B C 1
ATOM 1327 O O . ASN B 1 67 ? 6 6.605 -1.808 1 95.69 67 ASN B O 1
ATOM 1331 N N . GLU B 1 68 ? 7.539 7.539 -3.082 1 92.12 68 GLU B N 1
ATOM 1332 C CA . GLU B 1 68 ? 7.219 6.75 -4.27 1 92.12 68 GLU B CA 1
ATOM 1333 C C . GLU B 1 68 ? 5.738 6.848 -4.613 1 92.12 68 GLU B C 1
ATOM 1335 O O . GLU B 1 68 ? 5.086 5.832 -4.875 1 92.12 68 GLU B O 1
ATOM 1340 N N . VAL B 1 69 ? 5.258 8.086 -4.59 1 94.44 69 VAL B N 1
ATOM 1341 C CA . VAL B 1 69 ? 3.877 8.359 -4.973 1 94.44 69 VAL B CA 1
ATOM 1342 C C . VAL B 1 69 ? 3.824 8.82 -6.426 1 94.44 69 VAL B C 1
ATOM 1344 O O . VAL B 1 69 ? 4.418 9.836 -6.785 1 94.44 69 VAL B O 1
ATOM 1347 N N . SER B 1 70 ? 3.119 8.016 -7.207 1 89.81 70 SER B N 1
ATOM 1348 C CA . SER B 1 70 ? 3.082 8.328 -8.633 1 89.81 70 SER B CA 1
ATOM 1349 C C . SER B 1 70 ? 1.647 8.477 -9.125 1 89.81 70 SER B C 1
ATOM 1351 O O . SER B 1 70 ? 1.42 8.82 -10.289 1 89.81 70 SER B O 1
ATOM 1353 N N . SER B 1 71 ? 0.688 8.156 -8.305 1 91.81 71 SER B N 1
ATOM 1354 C CA . SER B 1 71 ? -0.729 8.289 -8.625 1 91.81 71 SER B CA 1
ATOM 1355 C C . SER B 1 71 ? -1.493 8.984 -7.508 1 91.81 71 SER B C 1
ATOM 1357 O O . SER B 1 71 ? -1.084 8.93 -6.344 1 91.81 71 SER B O 1
ATOM 1359 N N . MET B 1 72 ? -2.582 9.648 -7.887 1 94 72 MET B N 1
ATOM 1360 C CA . MET B 1 72 ? -3.398 10.359 -6.902 1 94 72 MET B CA 1
ATOM 1361 C C . MET B 1 72 ? -4.867 9.969 -7.035 1 94 72 MET B C 1
ATOM 1363 O O . MET B 1 72 ? -5.352 9.719 -8.141 1 94 72 MET B O 1
ATOM 1367 N N . PRO B 1 73 ? -5.523 9.953 -5.906 1 97 73 PRO B N 1
ATOM 1368 C CA . PRO B 1 73 ? -4.961 10.047 -4.559 1 97 73 PRO B CA 1
ATOM 1369 C C . PRO B 1 73 ? -4.203 8.789 -4.141 1 97 73 PRO B C 1
ATOM 1371 O O . PRO B 1 73 ? -4.461 7.707 -4.668 1 97 73 PRO B O 1
ATOM 1374 N N . THR B 1 74 ? -3.152 8.867 -3.365 1 97.56 74 THR B N 1
ATOM 1375 C CA . THR B 1 74 ? -2.506 7.789 -2.625 1 97.56 74 THR B CA 1
ATOM 1376 C C . THR B 1 74 ? -2.506 8.086 -1.128 1 97.56 74 THR B C 1
ATOM 1378 O O . THR B 1 74 ? -2.107 9.172 -0.705 1 97.56 74 THR B O 1
ATOM 1381 N N . LEU B 1 75 ? -3.062 7.172 -0.39 1 98.38 75 LEU B N 1
ATOM 1382 C CA . LEU B 1 75 ? -3.004 7.27 1.064 1 98.38 75 LEU B CA 1
ATOM 1383 C C . LEU B 1 75 ? -1.944 6.328 1.63 1 98.38 75 LEU B C 1
ATOM 1385 O O . LEU B 1 75 ? -2.021 5.113 1.438 1 98.38 75 LEU B O 1
ATOM 1389 N N . VAL B 1 76 ? -0.999 6.898 2.264 1 98 76 VAL B N 1
ATOM 1390 C CA . VAL B 1 76 ? 0.062 6.109 2.881 1 98 76 VAL B CA 1
ATOM 1391 C C . VAL B 1 76 ? -0.112 6.105 4.398 1 98 76 VAL B C 1
ATOM 1393 O O . VAL B 1 76 ? -0.387 7.145 5 1 98 76 VAL B O 1
ATOM 1396 N N . PHE B 1 77 ? 0.011 4.957 4.965 1 97.69 77 PHE B N 1
ATOM 1397 C CA . PHE B 1 77 ? -0.165 4.754 6.395 1 97.69 77 PHE B CA 1
ATOM 1398 C C . PHE B 1 77 ? 1.177 4.508 7.074 1 97.69 77 PHE B C 1
ATOM 1400 O O . PHE B 1 77 ? 1.914 3.596 6.691 1 97.69 77 PHE B O 1
ATOM 1407 N N . PHE B 1 78 ? 1.424 5.367 8.062 1 97.62 78 PHE B N 1
ATOM 1408 C CA . PHE B 1 78 ? 2.707 5.305 8.75 1 97.62 78 PHE B CA 1
ATOM 1409 C C . PHE B 1 78 ? 2.512 4.988 10.234 1 97.62 78 PHE B C 1
ATOM 1411 O O . PHE B 1 78 ? 1.502 5.371 10.828 1 97.62 78 PHE B O 1
ATOM 1418 N N . LYS B 1 79 ? 3.494 4.332 10.781 1 95.5 79 LYS B N 1
ATOM 1419 C CA . LYS B 1 79 ? 3.693 4.168 12.219 1 95.5 79 LYS B CA 1
ATOM 1420 C C . LYS B 1 79 ? 5.176 4.211 12.578 1 95.5 79 LYS B C 1
ATOM 1422 O O . LYS B 1 79 ? 5.992 3.525 11.953 1 95.5 79 LYS B O 1
ATOM 1427 N N . ASN B 1 80 ? 5.496 5.152 13.5 1 95.94 80 ASN B N 1
ATOM 1428 C CA . ASN B 1 80 ? 6.879 5.285 13.938 1 95.94 80 ASN B CA 1
ATOM 1429 C C . ASN B 1 80 ? 7.816 5.578 12.766 1 95.94 80 ASN B C 1
ATOM 1431 O O . ASN B 1 80 ? 8.883 4.969 12.648 1 95.94 80 ASN B O 1
ATOM 1435 N N . GLY B 1 81 ? 7.316 6.32 11.852 1 95.94 81 GLY B 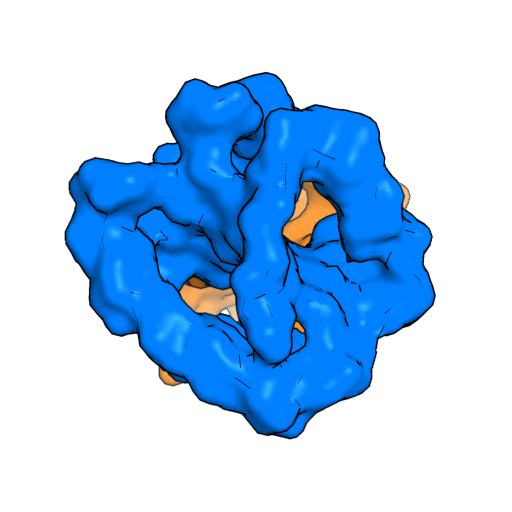N 1
ATOM 1436 C CA . GLY B 1 81 ? 8.125 6.789 10.734 1 95.94 81 GLY B CA 1
ATOM 1437 C C . GLY B 1 81 ? 8.234 5.785 9.602 1 95.94 81 GLY B C 1
ATOM 1438 O O . GLY B 1 81 ? 8.867 6.055 8.586 1 95.94 81 GLY B O 1
ATOM 1439 N N . LYS B 1 82 ? 7.504 4.656 9.734 1 93.94 82 LYS B N 1
ATOM 1440 C CA . LYS B 1 82 ? 7.602 3.598 8.734 1 93.94 82 LYS B CA 1
ATOM 1441 C C . LYS B 1 82 ? 6.258 3.354 8.055 1 93.94 82 LYS B C 1
ATOM 1443 O O . LYS B 1 82 ? 5.215 3.363 8.711 1 93.94 82 LYS B O 1
ATOM 1448 N N . GLU B 1 83 ? 6.328 3.23 6.73 1 95.5 83 GLU B N 1
ATOM 1449 C CA . GLU B 1 83 ? 5.113 2.848 6.012 1 95.5 83 GLU B CA 1
ATOM 1450 C C . GLU B 1 83 ? 4.695 1.422 6.359 1 95.5 83 GLU B C 1
ATOM 1452 O O . GLU B 1 83 ? 5.523 0.508 6.359 1 95.5 83 GLU B O 1
ATOM 1457 N N . ILE B 1 84 ? 3.402 1.26 6.641 1 93.12 84 ILE B N 1
ATOM 1458 C CA . ILE B 1 84 ? 2.91 -0.08 6.938 1 93.12 84 ILE B CA 1
ATOM 1459 C C . ILE B 1 84 ? 2.023 -0.57 5.797 1 93.12 84 ILE B C 1
ATOM 1461 O O . ILE B 1 84 ? 1.945 -1.773 5.535 1 93.12 84 ILE B O 1
ATOM 1465 N N . THR B 1 85 ? 1.291 0.339 5.195 1 94.75 85 THR B N 1
ATOM 1466 C CA . THR B 1 85 ? 0.433 0.023 4.059 1 94.75 85 THR B CA 1
ATOM 1467 C C . THR B 1 85 ? 0.098 1.283 3.268 1 94.75 85 THR B C 1
ATOM 1469 O O . THR B 1 85 ? 0.447 2.393 3.68 1 94.75 85 THR B O 1
ATOM 1472 N N . ARG B 1 86 ? -0.421 1.101 2.09 1 95.75 86 ARG B N 1
ATOM 1473 C CA . ARG B 1 86 ? -0.931 2.232 1.323 1 95.75 86 ARG B CA 1
ATOM 1474 C C . ARG B 1 86 ? -2.117 1.819 0.458 1 95.75 86 ARG B C 1
ATOM 1476 O O . ARG B 1 86 ? -2.295 0.634 0.166 1 95.75 86 ARG B O 1
ATOM 1483 N N . VAL B 1 87 ? -2.93 2.754 0.19 1 95.44 87 VAL B N 1
ATOM 1484 C CA . VAL B 1 87 ? -4.074 2.602 -0.702 1 95.44 87 VAL B CA 1
ATOM 1485 C C . VAL B 1 87 ? -3.951 3.576 -1.871 1 95.44 87 VAL B C 1
ATOM 1487 O O . VAL B 1 87 ? -3.756 4.777 -1.669 1 95.44 87 VAL B O 1
ATOM 1490 N N . ILE B 1 88 ? -4.023 2.988 -3.049 1 94.06 88 ILE B N 1
ATOM 1491 C CA . ILE B 1 88 ? -3.904 3.814 -4.246 1 94.06 88 ILE B CA 1
ATOM 1492 C C . ILE B 1 88 ? -5.285 4.059 -4.844 1 94.06 88 ILE B C 1
ATOM 1494 O O . ILE B 1 88 ? -6.059 3.115 -5.039 1 94.06 88 ILE B O 1
ATOM 1498 N N . GLY B 1 89 ? -5.594 5.312 -5.086 1 92.88 89 GLY B N 1
ATOM 1499 C CA . GLY B 1 89 ? -6.859 5.668 -5.711 1 92.88 89 GLY B CA 1
ATOM 1500 C C . GLY B 1 89 ? -7.93 6.055 -4.711 1 92.88 89 GLY B C 1
ATOM 1501 O O . GLY B 1 89 ? -7.723 5.949 -3.498 1 92.88 89 GLY B O 1
ATOM 1502 N N . ALA B 1 90 ? -8.992 6.562 -5.199 1 93.44 90 ALA B N 1
ATOM 1503 C CA . ALA B 1 90 ? -10.133 6.984 -4.398 1 93.44 90 ALA B CA 1
ATOM 1504 C C . ALA B 1 90 ? -11.031 5.797 -4.051 1 93.44 90 ALA B C 1
ATOM 1506 O O . ALA B 1 90 ? -12.086 5.609 -4.66 1 93.44 90 ALA B O 1
ATOM 1507 N N . ASN B 1 91 ? -10.594 5.02 -3.057 1 91.56 91 ASN B N 1
ATOM 1508 C CA . ASN B 1 91 ? -11.289 3.824 -2.604 1 91.56 91 ASN B CA 1
ATOM 1509 C C . ASN B 1 91 ? -11.625 3.896 -1.115 1 91.56 91 ASN B C 1
ATOM 1511 O O . ASN B 1 91 ? -10.891 3.357 -0.284 1 91.56 91 ASN B O 1
ATOM 1515 N N . PRO B 1 92 ? -12.781 4.453 -0.841 1 92.75 92 PRO B N 1
ATOM 1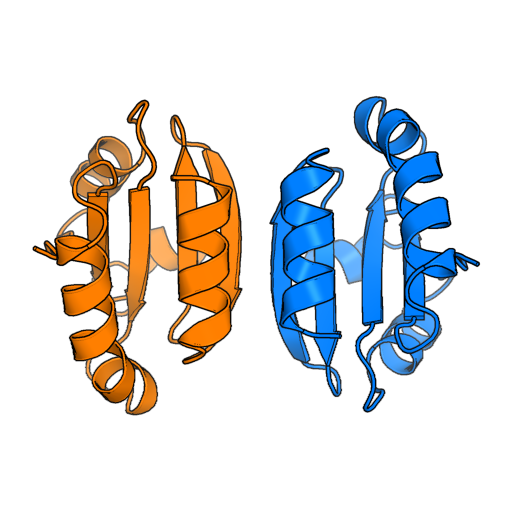516 C CA . PRO B 1 92 ? -13.125 4.691 0.563 1 92.75 92 PRO B CA 1
ATOM 1517 C C . PRO B 1 92 ? -13.172 3.404 1.384 1 92.75 92 PRO B C 1
ATOM 1519 O O . PRO B 1 92 ? -12.75 3.393 2.547 1 92.75 92 PRO B O 1
ATOM 1522 N N . ALA B 1 93 ? -13.641 2.373 0.793 1 89.44 93 ALA B N 1
ATOM 1523 C CA . ALA B 1 93 ? -13.75 1.108 1.515 1 89.44 93 ALA B CA 1
ATOM 1524 C C . ALA B 1 93 ? -12.367 0.585 1.912 1 89.44 93 ALA B C 1
ATOM 1526 O O . ALA B 1 93 ? -12.164 0.159 3.051 1 89.44 93 ALA B O 1
ATOM 1527 N N . ALA B 1 94 ? -11.477 0.607 0.952 1 90.56 94 ALA B N 1
ATOM 1528 C CA . ALA B 1 94 ? -10.117 0.144 1.219 1 90.56 94 ALA B CA 1
ATOM 1529 C C . ALA B 1 94 ? -9.43 1.029 2.254 1 90.56 94 ALA B C 1
ATOM 1531 O O . ALA B 1 94 ? -8.703 0.535 3.119 1 90.56 94 ALA B O 1
ATOM 1532 N N . ILE B 1 95 ? -9.68 2.283 2.199 1 94.69 95 ILE B N 1
ATOM 1533 C CA . ILE B 1 95 ? -9.094 3.234 3.139 1 94.69 95 ILE B CA 1
ATOM 1534 C C . ILE B 1 95 ? -9.617 2.959 4.547 1 94.69 95 ILE B C 1
ATOM 1536 O O . ILE B 1 95 ? -8.836 2.85 5.492 1 94.69 95 ILE B O 1
ATOM 1540 N N . LYS B 1 96 ? -10.844 2.814 4.598 1 92.5 96 LYS B N 1
ATOM 1541 C CA . LYS B 1 96 ? -11.461 2.551 5.898 1 92.5 96 LYS B CA 1
ATOM 1542 C C . LYS B 1 96 ? -10.922 1.259 6.504 1 92.5 96 LYS B C 1
ATOM 1544 O O . LYS B 1 96 ? -10.633 1.201 7.703 1 92.5 96 LYS B O 1
ATOM 1549 N N . GLN B 1 97 ? -10.828 0.313 5.75 1 90.31 97 GLN B N 1
ATOM 1550 C CA . GLN B 1 97 ? -10.328 -0.973 6.227 1 90.31 97 GLN B CA 1
ATOM 1551 C C . GLN B 1 97 ? -8.883 -0.856 6.715 1 90.31 97 GLN B C 1
ATOM 1553 O O . GLN B 1 97 ? -8.523 -1.44 7.738 1 90.31 97 GLN B O 1
ATOM 1558 N N . ALA B 1 98 ? -8.086 -0.14 5.93 1 93.06 98 ALA B N 1
ATOM 1559 C CA . ALA B 1 98 ? -6.695 0.068 6.32 1 93.06 98 ALA B CA 1
ATOM 1560 C C . ALA B 1 98 ? -6.605 0.794 7.66 1 93.06 98 ALA B C 1
ATOM 1562 O O . ALA B 1 98 ? -5.773 0.452 8.508 1 93.06 98 ALA B O 1
ATOM 1563 N N . ILE B 1 99 ? -7.453 1.736 7.844 1 94.19 99 ILE B N 1
ATOM 1564 C CA . ILE B 1 99 ? -7.48 2.473 9.102 1 94.19 99 ILE B CA 1
ATOM 1565 C C . ILE B 1 99 ? -7.875 1.535 10.242 1 94.19 99 ILE B C 1
ATOM 1567 O O . ILE B 1 99 ? -7.184 1.455 11.258 1 94.19 99 ILE B O 1
ATOM 1571 N N . ALA B 1 100 ? -8.875 0.801 10.031 1 89.81 100 ALA B N 1
ATOM 1572 C CA . ALA B 1 100 ? -9.438 -0.058 11.062 1 89.81 100 ALA B CA 1
ATOM 1573 C C . ALA B 1 100 ? -8.453 -1.152 11.469 1 89.81 100 ALA B C 1
ATOM 1575 O O . ALA B 1 100 ? -8.391 -1.535 12.641 1 89.81 100 ALA B O 1
ATOM 1576 N N . SER B 1 101 ? -7.688 -1.602 10.555 1 87.38 101 SER B N 1
ATOM 1577 C CA . SER B 1 101 ? -6.77 -2.711 10.797 1 87.38 101 SER B CA 1
ATOM 1578 C C . SER B 1 101 ? -5.52 -2.244 11.531 1 87.38 101 SER B C 1
ATOM 1580 O O . SER B 1 101 ? -4.777 -3.061 12.086 1 87.38 101 SER B O 1
ATOM 1582 N N . ASN B 1 102 ? -5.277 -0.982 11.484 1 88.12 102 ASN B N 1
ATOM 1583 C CA . ASN B 1 102 ? -3.996 -0.51 12 1 88.12 102 ASN B CA 1
ATOM 1584 C C . ASN B 1 102 ? -4.18 0.509 13.117 1 88.12 102 ASN B C 1
ATOM 1586 O O . ASN B 1 102 ? -3.209 0.922 13.758 1 88.12 102 ASN B O 1
ATOM 1590 N N . ALA B 1 103 ? -5.441 1.055 13.258 1 79.94 103 ALA B N 1
ATOM 1591 C CA . ALA B 1 103 ? -5.703 2.049 14.297 1 79.94 103 ALA B CA 1
ATOM 1592 C C . ALA B 1 103 ? -5.59 1.431 15.688 1 79.94 103 ALA B C 1
ATOM 1594 O O . ALA B 1 103 ? -5.742 0.218 15.852 1 79.94 103 ALA B O 1
#

Secondary structure (DSSP, 8-state):
-EEEP-SHHHHHHHHSSSS-EEEEEE-TT-HHHHHHHHHHHHHHHH-TTSEEEEEETTTSHHHHHHTT--SSSEEEEEETTEEEEEEESS-HHHHHHHHHHH-/-EEEP-SHHHHHHHHSSSS-EEEEEE-TT-HHHHHHHHHHHHHHHH-TTSEEEEEETTTSHHHHHHTT--SSSEEEEEETTEEEEEEESS-HHHHHHHHHHH-

Foldseek 3Di:
DEAEDQDPVSVQVQQQAQFKEKEWEAAPPDDLSVVCVVVLVVLCVVCVRYYHYYYHCVNVVVVCVVVPPDAPGKIFMHHNSDTDDIDGTNDSVVVNVVSVVRD/DEAEDQDPVSVQVQQQAQFKEKEWEAAPPDDLSVVQVVVLVVLCVVCVRYYHYYYHCVNYVVVCVVVPPDAPGKIFMHHNSDTDDIDGTNDSVVVNVVSVVRD

Radius of gyration: 16.66 Å; Cα contacts (8 Å, |Δi|>4): 404; chains: 2; bounding box: 33×45×37 Å

Organism: Naumovozyma dairenensis (strain ATCC 10597 / BCRC 20456 / CBS 421 / NBRC 0211 / NRRL Y-12639) (NCBI:txid1071378)

Nearest PDB structures (foldseek):
  3f3q-assembly1_A  TM=9.951E-01  e=8.583E-19  Saccharomyces cerevisiae
  3f3r-assembly1_A  TM=9.858E-01  e=2.359E-18  Saccharomyces cerevisiae
  1syr-assembly1_B  TM=9.717E-01  e=9.945E-14  Plasmodium falciparum 3D7
  5jy5-assembly2_B  TM=9.851E-01  e=2.389E-13  Cryptococcus neoformans H99
  7vql-assembly1_A  TM=9.855E-01  e=1.687E-12  synthetic construct

Solvent-accessible surface area (backbone atoms only — not comparable to full-atom values): 10863 Å² total; per-residue (Å²): 98,68,44,78,51,87,45,70,66,54,42,55,58,59,31,52,32,87,45,35,23,39,36,36,36,29,45,94,86,35,62,58,31,62,65,42,44,65,55,52,42,50,48,26,63,74,37,71,77,36,45,38,35,32,34,45,38,83,81,40,45,67,59,31,54,74,65,68,56,87,59,72,20,26,38,41,32,22,42,61,60,36,71,45,34,38,36,47,42,75,45,68,67,61,48,50,49,55,47,66,73,61,98,99,68,45,76,51,85,44,68,67,53,43,56,58,60,31,52,31,87,45,35,23,40,35,38,36,30,44,94,87,34,64,59,31,62,65,41,46,61,55,52,42,50,48,26,62,74,38,70,78,35,45,37,34,33,34,45,40,82,81,40,45,66,59,30,54,74,65,68,57,88,60,73,19,26,38,41,31,22,42,61,60,35,72,45,34,37,35,46,43,74,44,67,68,60,48,51,49,55,46,66,74,60,97

pLDDT: mean 95.9, std 3.08, range [79.94, 98.75]

Sequence (206 aa):
MVSQIKSADEFEKAINQDKLVVVDFFAVWCGPCKMIAPMIEKFAEQYPQADFVKLDVDELSEVAQKNEVSSMPTLVFFKNGKEITRVIGANPAAIKQAIASNAMVSQIKSADEFEKAINQDKLVVVDFFAVWCGPCKMIAPMIEKFAEQYPQADFVKLDVDELSEVAQKNEVSSMPTLVFFKNGKEITRVIGANPAAIKQAIASNA